Protein AF-A0A3M6U9P7-F1 (afdb_monomer)

Radius of gyration: 25.73 Å; Cα contacts (8 Å, |Δi|>4): 318; chains: 1; bounding box: 72×40×51 Å

Solvent-accessible surface area (backbone atoms only — not comparable to full-atom values): 12111 Å² total; per-residue (Å²): 121,77,69,62,56,56,55,52,54,57,39,46,66,71,49,43,82,49,75,42,78,36,52,35,78,46,95,46,34,36,35,39,39,26,90,64,53,56,42,66,49,89,97,54,67,23,65,58,17,19,24,33,36,38,36,55,54,96,89,50,74,48,54,28,26,31,12,27,49,94,47,63,44,76,50,76,46,97,88,74,49,37,37,44,32,21,41,30,44,34,97,94,34,72,15,38,34,38,34,39,50,37,58,30,86,89,33,80,73,46,68,49,58,30,46,74,40,72,94,69,40,33,35,39,31,40,37,29,14,36,68,58,44,76,95,79,76,90,83,73,83,85,67,89,55,69,72,60,53,60,51,51,54,54,52,51,52,52,52,52,53,52,50,52,54,48,55,52,53,54,62,73,67,55,69,94,84,65,83,80,72,56,71,68,60,54,49,52,52,53,50,51,56,49,48,52,72,77,40,76,82,74,83,75,83,82,84,73,84,77,134

Organism: Pocillopora damicornis (NCBI:txid46731)

Foldseek 3Di:
DVVVVVLVVVLQVLQQVDWDWAAAPDPQKIKIAGQHFQDADPPAPRHQARMKMWGHDPPDIHIFRQFHNVQWDWDADPVRWIKTKGWGADPNDIAIEIEIEAEDLVDQWDKHHWYAPPVRNYIYIYTYHNSSDDPPDDDDDPPPCPVVPVVVVVVVVVVVVVVVVVVVVVVVPDDPPDPDDDPVVVVVVVVVVVCCVVPVPPPDDDPDDDD

pLDDT: mean 78.57, std 18.82, range [34.44, 98.06]

Structure (mmCIF, N/CA/C/O backbone):
data_AF-A0A3M6U9P7-F1
#
_entry.id   AF-A0A3M6U9P7-F1
#
loop_
_atom_site.group_PDB
_atom_site.id
_atom_site.type_symbol
_atom_site.label_atom_id
_atom_site.label_alt_id
_atom_site.label_comp_id
_atom_site.label_asym_id
_atom_site.label_entity_id
_atom_site.label_seq_id
_atom_site.pdbx_PDB_ins_code
_atom_site.Cartn_x
_atom_site.Cartn_y
_atom_site.Cartn_z
_atom_site.occupancy
_atom_site.B_iso_or_equiv
_atom_site.auth_seq_id
_atom_site.auth_comp_id
_atom_site.auth_asym_id
_atom_site.auth_atom_id
_atom_site.pdbx_PDB_model_num
ATOM 1 N N . MET A 1 1 ? -6.054 -12.619 22.573 1.00 42.09 1 MET A N 1
ATOM 2 C CA . MET A 1 1 ? -5.975 -12.911 21.123 1.00 42.09 1 MET A CA 1
ATOM 3 C C . MET A 1 1 ? -7.221 -12.519 20.316 1.00 42.09 1 MET A C 1
ATOM 5 O O . MET A 1 1 ? -7.047 -12.044 19.206 1.00 42.09 1 MET A O 1
ATOM 9 N N . ALA A 1 2 ? -8.465 -12.652 20.808 1.00 36.09 2 ALA A N 1
ATOM 10 C CA . ALA A 1 2 ? -9.646 -12.208 20.036 1.00 36.09 2 ALA A CA 1
ATOM 11 C C . ALA A 1 2 ? -9.822 -10.671 19.967 1.00 36.09 2 ALA A C 1
ATOM 13 O O . ALA A 1 2 ? -10.346 -10.156 18.985 1.00 36.09 2 ALA A O 1
ATOM 14 N N . PHE A 1 3 ? -9.345 -9.936 20.980 1.00 34.44 3 PHE A N 1
ATOM 15 C CA . PHE A 1 3 ? -9.506 -8.478 21.073 1.00 34.44 3 PHE A CA 1
ATOM 16 C C . PHE A 1 3 ? -8.564 -7.694 20.133 1.00 34.44 3 PHE A C 1
ATOM 18 O O . PHE A 1 3 ? -8.958 -6.669 19.587 1.00 34.44 3 PHE A O 1
ATOM 25 N N . GLU A 1 4 ? -7.362 -8.211 19.850 1.00 44.53 4 GLU A N 1
ATOM 26 C CA . GLU A 1 4 ? -6.413 -7.581 18.910 1.00 44.53 4 GLU A CA 1
ATOM 27 C C . GLU A 1 4 ? -6.911 -7.591 17.461 1.00 44.53 4 GLU A C 1
ATOM 29 O O . GLU A 1 4 ? -6.683 -6.640 16.716 1.00 44.53 4 GLU A O 1
ATOM 34 N N . ARG A 1 5 ? -7.662 -8.627 17.061 1.00 44.66 5 ARG A N 1
ATOM 35 C CA . ARG A 1 5 ? -8.203 -8.712 15.696 1.00 44.66 5 ARG A CA 1
ATOM 36 C C . ARG A 1 5 ? -9.276 -7.663 15.413 1.00 44.66 5 ARG A C 1
ATOM 38 O O . ARG A 1 5 ? -9.389 -7.226 14.276 1.00 44.66 5 ARG A O 1
ATOM 45 N N . ILE A 1 6 ? -10.039 -7.232 16.420 1.00 47.22 6 ILE A N 1
ATOM 46 C CA . ILE A 1 6 ? -11.109 -6.238 16.235 1.00 47.22 6 ILE A CA 1
ATOM 47 C C . ILE A 1 6 ? -10.513 -4.849 15.972 1.00 47.22 6 ILE A C 1
ATOM 49 O O . ILE A 1 6 ? -10.976 -4.151 15.073 1.00 47.22 6 ILE A O 1
ATOM 53 N N . HIS A 1 7 ? -9.444 -4.469 16.677 1.00 52.56 7 HIS A N 1
ATOM 54 C CA . HIS A 1 7 ? -8.773 -3.183 16.456 1.00 52.56 7 HIS A CA 1
ATOM 55 C C . HIS A 1 7 ? -8.132 -3.077 15.065 1.00 52.56 7 HIS A C 1
ATOM 57 O O . HIS A 1 7 ? -8.227 -2.026 14.434 1.00 52.56 7 HIS A O 1
ATOM 63 N N . LEU A 1 8 ? -7.571 -4.172 14.542 1.00 53.75 8 LEU A N 1
ATOM 64 C CA . LEU A 1 8 ? -7.015 -4.225 13.183 1.00 53.75 8 LEU A CA 1
ATOM 65 C C . LEU A 1 8 ? -8.078 -4.031 12.087 1.00 53.75 8 LEU A C 1
ATOM 67 O O . LEU A 1 8 ? -7.793 -3.421 11.059 1.00 53.75 8 LEU A O 1
ATOM 71 N N . VAL A 1 9 ? -9.317 -4.482 12.309 1.00 54.66 9 VAL A N 1
ATOM 72 C CA . VAL A 1 9 ? -10.424 -4.275 11.356 1.00 54.66 9 VAL A CA 1
ATOM 73 C C . VAL A 1 9 ? -10.835 -2.800 11.288 1.00 54.66 9 VAL A C 1
ATOM 75 O O . VAL A 1 9 ? -11.065 -2.274 10.198 1.00 54.66 9 VAL A O 1
ATOM 78 N N . PHE A 1 10 ? -10.878 -2.104 12.428 1.00 53.59 10 PHE A N 1
ATOM 79 C CA . PHE A 1 10 ? -11.152 -0.661 12.458 1.00 53.59 10 PHE A CA 1
ATOM 80 C C . PHE A 1 10 ? -9.987 0.171 11.911 1.00 53.59 10 PHE A C 1
ATOM 82 O O . PHE A 1 10 ? -10.229 1.177 11.245 1.00 53.59 10 PHE A O 1
ATOM 89 N N . LEU A 1 11 ? -8.745 -0.277 12.130 1.00 59.59 11 LEU A N 1
ATOM 90 C CA . LEU A 1 11 ? -7.553 0.300 11.509 1.00 59.59 11 LEU A CA 1
ATOM 91 C C . LEU A 1 11 ? -7.659 0.273 9.981 1.00 59.59 11 LEU A C 1
ATOM 93 O O . LEU A 1 11 ? -7.420 1.286 9.330 1.00 59.59 11 LEU A O 1
ATOM 97 N N . GLY A 1 12 ? -8.071 -0.873 9.428 1.00 57.75 12 GLY A N 1
ATOM 98 C CA . GLY A 1 12 ? -8.297 -1.037 7.996 1.00 57.75 12 GLY A CA 1
ATOM 99 C C . GLY A 1 12 ? -9.266 0.016 7.466 1.00 57.75 12 GLY A C 1
ATOM 100 O O . GLY A 1 12 ? -8.882 0.835 6.641 1.00 57.75 12 GLY A O 1
ATOM 101 N N . LEU A 1 13 ? -10.486 0.068 8.009 1.00 58.72 13 LEU A N 1
ATOM 102 C CA . LEU A 1 13 ? -11.571 0.918 7.497 1.00 58.72 13 LEU A CA 1
ATOM 103 C C . LEU A 1 13 ? -11.241 2.417 7.418 1.00 58.72 13 LEU A C 1
ATOM 105 O O . LEU A 1 13 ? -11.686 3.077 6.481 1.00 58.72 13 LEU A O 1
ATOM 109 N N . ALA A 1 14 ? -10.481 2.963 8.369 1.00 63.03 14 ALA A N 1
ATOM 110 C CA . ALA A 1 14 ? -10.131 4.384 8.352 1.00 63.03 14 ALA A CA 1
ATOM 111 C C . ALA A 1 14 ? -9.036 4.714 7.322 1.00 63.03 14 ALA A C 1
ATOM 113 O O . ALA A 1 14 ? -9.050 5.785 6.720 1.00 63.03 14 ALA A O 1
ATOM 114 N N . ILE A 1 15 ? -8.109 3.782 7.087 1.00 69.12 15 ILE A N 1
ATOM 115 C CA . ILE A 1 15 ? -6.970 3.974 6.180 1.00 69.12 15 ILE A CA 1
ATOM 116 C C . ILE A 1 15 ? -7.365 3.631 4.728 1.00 69.12 15 ILE A C 1
ATOM 118 O O . ILE A 1 15 ? -6.757 4.137 3.788 1.00 69.12 15 ILE A O 1
ATOM 122 N N . CYS A 1 16 ? -8.440 2.860 4.519 1.00 70.81 16 CYS A N 1
ATOM 123 C CA . CYS A 1 16 ? -8.905 2.430 3.194 1.00 70.81 16 CYS A CA 1
ATOM 124 C C . CYS A 1 16 ? -9.234 3.545 2.200 1.00 70.81 16 CYS A C 1
ATOM 126 O O . CYS A 1 16 ? -9.200 3.312 0.996 1.00 70.81 16 CYS A O 1
ATOM 128 N N . PHE A 1 17 ? -9.546 4.750 2.673 1.00 65.50 17 PHE A N 1
ATOM 129 C CA . PHE A 1 17 ? -9.858 5.872 1.786 1.00 65.50 17 PHE A CA 1
ATOM 130 C C . PHE A 1 17 ? -8.613 6.609 1.275 1.00 65.50 17 PHE A C 1
ATOM 132 O O . PHE A 1 17 ? -8.739 7.509 0.443 1.00 65.50 17 PHE A O 1
ATOM 139 N N . LEU A 1 18 ? -7.418 6.259 1.762 1.00 76.44 18 LEU A N 1
ATOM 140 C CA . LEU A 1 18 ? -6.181 6.951 1.423 1.00 76.44 18 LEU A CA 1
ATOM 141 C C . LEU A 1 18 ? -5.425 6.223 0.309 1.00 76.44 18 LEU A C 1
ATOM 143 O O . LEU A 1 18 ? -5.082 5.047 0.411 1.00 76.44 18 LEU A O 1
ATOM 147 N N . PHE A 1 19 ? -5.131 6.972 -0.753 1.00 84.00 19 PHE A N 1
ATOM 148 C CA . PHE A 1 19 ? -4.231 6.560 -1.821 1.00 84.00 19 PHE A CA 1
ATOM 149 C C . PHE A 1 19 ? -2.905 7.298 -1.660 1.00 84.00 19 PHE A C 1
ATOM 151 O O . PHE A 1 19 ? -2.862 8.531 -1.703 1.00 84.00 19 PHE A O 1
ATOM 158 N N . PHE A 1 20 ? -1.818 6.556 -1.481 1.00 87.75 20 PHE A N 1
ATOM 159 C CA . PHE A 1 20 ? -0.511 7.126 -1.188 1.00 87.75 20 PHE A CA 1
ATOM 160 C C . PHE A 1 20 ? 0.362 7.140 -2.433 1.00 87.75 20 PHE A C 1
ATOM 162 O O . PHE A 1 20 ? 0.629 6.095 -3.018 1.00 87.75 20 PHE A O 1
ATOM 169 N N . ASN A 1 21 ? 0.856 8.321 -2.800 1.00 91.25 21 ASN A N 1
ATOM 170 C CA . ASN A 1 21 ? 1.967 8.466 -3.735 1.00 91.25 21 ASN A CA 1
ATOM 171 C C . ASN A 1 21 ? 3.232 8.715 -2.916 1.00 91.25 21 ASN A C 1
ATOM 173 O O . ASN A 1 21 ? 3.393 9.777 -2.316 1.00 91.25 21 ASN A O 1
ATOM 177 N N . ILE A 1 22 ? 4.096 7.709 -2.853 1.00 93.06 22 ILE A N 1
ATOM 178 C CA . ILE A 1 22 ? 5.227 7.643 -1.939 1.00 93.06 22 ILE A CA 1
ATOM 179 C C . ILE A 1 22 ? 6.516 7.795 -2.760 1.00 93.06 22 ILE A C 1
ATOM 181 O O . ILE A 1 22 ? 6.764 6.995 -3.671 1.00 93.06 22 ILE A O 1
ATOM 185 N N . PRO A 1 23 ? 7.359 8.802 -2.481 1.00 90.38 23 PRO A N 1
ATOM 186 C CA . PRO A 1 23 ? 8.688 8.862 -3.079 1.00 90.38 23 PRO A CA 1
ATOM 187 C C . PRO A 1 23 ? 9.533 7.684 -2.582 1.00 90.38 23 PRO A C 1
ATOM 189 O O . PRO A 1 23 ? 9.269 7.121 -1.523 1.00 90.38 23 PRO A O 1
ATOM 192 N N . SER A 1 24 ? 10.576 7.311 -3.316 1.00 91.31 24 SER A N 1
ATOM 193 C CA . SER A 1 24 ? 11.545 6.328 -2.824 1.00 91.31 24 SER A CA 1
ATOM 194 C C . SER A 1 24 ? 12.899 6.966 -2.551 1.00 91.31 24 SER A C 1
ATOM 196 O O . SER A 1 24 ? 13.196 8.063 -3.025 1.00 91.31 24 SER A O 1
ATOM 198 N N . ASN A 1 25 ? 13.743 6.258 -1.806 1.00 86.88 25 ASN A N 1
ATOM 199 C CA . ASN A 1 25 ? 15.146 6.625 -1.619 1.00 86.88 25 ASN A CA 1
ATOM 200 C C . ASN A 1 25 ? 15.975 6.549 -2.919 1.00 86.88 25 ASN A C 1
ATOM 202 O O . ASN A 1 25 ? 17.088 7.069 -2.967 1.00 86.88 25 ASN A O 1
ATOM 206 N N . TYR A 1 26 ? 15.441 5.926 -3.971 1.00 84.81 26 TYR A N 1
ATOM 207 C CA . TYR A 1 26 ? 15.997 5.957 -5.316 1.00 84.81 26 TYR A CA 1
ATOM 208 C C . TYR A 1 26 ? 15.357 7.095 -6.118 1.00 84.81 26 TYR A C 1
ATOM 210 O O . TYR A 1 26 ? 14.150 7.122 -6.348 1.00 84.81 26 TYR A O 1
ATOM 218 N N . THR A 1 27 ? 16.181 8.024 -6.606 1.00 81.12 27 THR A N 1
ATOM 219 C CA . THR A 1 27 ? 15.732 9.257 -7.286 1.00 81.12 27 THR A CA 1
ATOM 220 C C . THR A 1 27 ? 14.859 9.016 -8.516 1.00 81.12 27 THR A C 1
ATOM 222 O O . THR A 1 27 ? 14.093 9.890 -8.912 1.00 81.12 27 THR A O 1
ATOM 225 N N . ASN A 1 28 ? 14.962 7.828 -9.110 1.00 90.06 28 ASN A N 1
ATOM 226 C CA . ASN A 1 28 ? 14.275 7.465 -10.342 1.00 90.06 28 ASN A CA 1
ATOM 227 C C . ASN A 1 28 ? 13.106 6.506 -10.097 1.00 90.06 28 ASN A C 1
ATOM 229 O O . ASN A 1 28 ? 12.610 5.922 -11.055 1.00 90.06 28 ASN A O 1
ATOM 233 N N . SER A 1 29 ? 12.670 6.311 -8.849 1.00 93.25 29 SER A N 1
ATOM 234 C CA . SER A 1 29 ? 11.498 5.489 -8.552 1.00 93.25 29 SER A CA 1
ATOM 235 C C . SER A 1 29 ? 10.513 6.154 -7.599 1.00 93.25 29 SER A C 1
ATOM 237 O O . SER A 1 29 ? 10.882 6.791 -6.609 1.00 93.25 29 SER A O 1
ATOM 239 N N . SER A 1 30 ? 9.236 5.958 -7.897 1.00 96.00 30 SER A N 1
ATOM 240 C CA . SER A 1 30 ? 8.088 6.335 -7.077 1.00 96.00 30 SER A CA 1
ATOM 241 C C . SER A 1 30 ? 7.179 5.132 -6.890 1.00 96.00 30 SER A C 1
ATOM 243 O O . SER A 1 30 ? 7.152 4.216 -7.709 1.00 96.00 30 SER A O 1
ATOM 245 N N . PHE A 1 31 ? 6.428 5.129 -5.799 1.00 97.00 31 PHE A N 1
ATOM 246 C CA . PHE A 1 31 ? 5.480 4.076 -5.482 1.00 97.00 31 PHE A CA 1
ATOM 247 C C . PHE A 1 31 ? 4.095 4.683 -5.337 1.00 97.00 31 PHE A C 1
ATOM 249 O O . PHE A 1 31 ? 3.932 5.777 -4.806 1.00 97.00 31 PHE A O 1
ATOM 256 N N . SER A 1 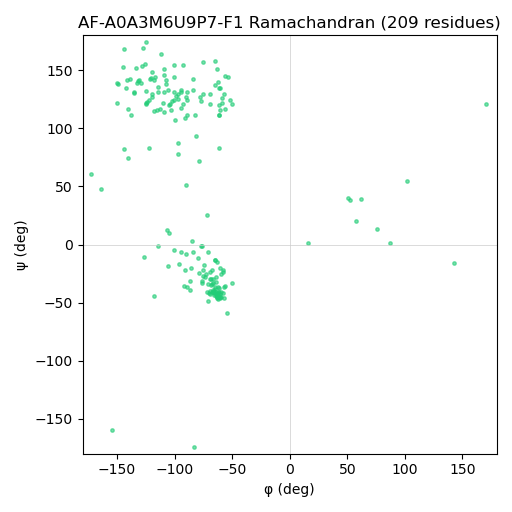32 ? 3.089 3.958 -5.797 1.00 96.62 32 SER A N 1
ATOM 257 C CA . SER A 1 32 ? 1.697 4.217 -5.456 1.00 96.62 32 SER A CA 1
ATOM 258 C C . SER A 1 32 ? 1.181 3.036 -4.652 1.00 96.62 32 SER A C 1
ATOM 260 O O . SER A 1 32 ? 1.467 1.887 -4.991 1.00 96.62 32 SER A O 1
ATOM 262 N N . TRP A 1 33 ? 0.462 3.289 -3.567 1.00 97.00 33 TRP A N 1
ATOM 263 C CA . TRP A 1 33 ? -0.011 2.251 -2.657 1.00 97.00 33 TRP A CA 1
ATOM 264 C C . TRP A 1 33 ? -1.415 2.569 -2.147 1.00 97.00 33 TRP A C 1
ATOM 266 O O . TRP A 1 33 ? -1.700 3.696 -1.742 1.00 97.00 33 TRP A O 1
ATOM 276 N N . ASN A 1 34 ? -2.279 1.556 -2.161 1.00 94.44 34 ASN A N 1
ATOM 277 C CA . ASN A 1 34 ? -3.579 1.561 -1.510 1.00 94.44 34 ASN A CA 1
ATOM 278 C C . ASN A 1 34 ? -3.640 0.347 -0.562 1.00 94.44 34 ASN A C 1
ATOM 280 O O . ASN A 1 34 ? -3.478 -0.784 -1.026 1.00 94.44 34 ASN A O 1
ATOM 284 N N . PRO A 1 35 ? -3.850 0.552 0.749 1.00 91.12 35 PRO A N 1
ATOM 285 C CA . PRO A 1 35 ? -3.863 -0.539 1.716 1.00 91.12 35 PRO A CA 1
ATOM 286 C C . PRO A 1 35 ? -5.061 -1.483 1.597 1.00 91.12 35 PRO A C 1
ATOM 288 O O . PRO A 1 35 ? -4.968 -2.623 2.057 1.00 91.12 35 PRO A O 1
ATOM 291 N N . CYS A 1 36 ? -6.181 -1.029 1.032 1.00 87.44 36 CYS A N 1
ATOM 292 C CA . CYS A 1 36 ? -7.464 -1.720 1.144 1.00 87.44 36 CYS A CA 1
ATOM 293 C C . CYS A 1 36 ? -8.051 -2.185 -0.174 1.00 87.44 36 CYS A C 1
ATOM 295 O O . CYS A 1 36 ? -8.521 -3.321 -0.260 1.00 87.44 36 CYS A O 1
ATOM 297 N N . ASP A 1 37 ? -8.009 -1.327 -1.187 1.00 91.44 37 ASP A N 1
ATOM 298 C CA . ASP A 1 37 ? -8.613 -1.618 -2.472 1.00 91.44 37 ASP A CA 1
ATOM 299 C C . ASP A 1 37 ? -7.535 -1.853 -3.516 1.00 91.44 37 ASP A C 1
ATOM 301 O O . ASP A 1 37 ? -6.613 -1.055 -3.706 1.00 91.44 37 ASP A O 1
ATOM 305 N N . SER A 1 38 ? -7.689 -2.952 -4.249 1.00 95.50 38 SER A N 1
ATOM 306 C CA . SER A 1 38 ? -6.890 -3.172 -5.443 1.00 95.50 38 SER A CA 1
ATOM 307 C C . SER A 1 38 ? -7.226 -2.107 -6.483 1.00 95.50 38 SER A C 1
ATOM 309 O O . SER A 1 38 ? -8.403 -1.854 -6.751 1.00 95.50 38 SER A O 1
ATOM 311 N N . TYR A 1 39 ? -6.218 -1.554 -7.144 1.00 95.50 39 TYR A N 1
ATOM 312 C CA . TYR A 1 39 ? -6.413 -0.598 -8.231 1.00 95.50 39 TYR A CA 1
ATOM 313 C C . TYR A 1 39 ? -5.648 -1.017 -9.486 1.00 95.50 39 TYR A C 1
ATOM 315 O O . TYR A 1 39 ? -4.847 -1.955 -9.486 1.00 95.50 39 TYR A O 1
ATOM 323 N N . SER A 1 40 ? -5.938 -0.343 -10.597 1.00 96.38 40 SER A N 1
ATOM 324 C CA . SER A 1 40 ? -5.242 -0.545 -11.867 1.00 96.38 40 SER A CA 1
ATOM 325 C C . SER A 1 40 ? -4.860 0.797 -12.472 1.00 96.38 40 SER A C 1
ATOM 327 O O . SER A 1 40 ? -5.659 1.732 -12.448 1.00 96.38 40 SER A O 1
ATOM 329 N N . LEU A 1 41 ? -3.660 0.886 -13.040 1.00 94.31 41 LEU A N 1
ATOM 330 C CA . LEU A 1 41 ? -3.193 2.071 -13.756 1.00 94.31 41 LEU A CA 1
ATOM 331 C C . LEU A 1 41 ? -3.252 1.814 -15.262 1.00 94.31 41 LEU A C 1
ATOM 333 O O . LEU A 1 41 ? -2.618 0.884 -15.774 1.00 94.31 41 LEU A O 1
ATOM 337 N N . ASN A 1 42 ? -4.017 2.645 -15.973 1.00 93.62 42 ASN A N 1
ATOM 338 C CA . ASN A 1 42 ? -4.189 2.536 -17.420 1.00 93.62 42 ASN A CA 1
ATOM 339 C C . ASN A 1 42 ? -2.846 2.690 -18.145 1.00 93.62 42 ASN A C 1
ATOM 341 O O . ASN A 1 42 ? -2.068 3.585 -17.835 1.00 93.62 42 ASN A O 1
ATOM 345 N N . GLY A 1 43 ? -2.586 1.814 -19.120 1.00 91.56 43 GLY A N 1
ATOM 346 C CA . GLY A 1 43 ? -1.332 1.829 -19.881 1.00 91.56 43 GLY A CA 1
ATOM 347 C C . GLY A 1 43 ? -0.115 1.268 -19.136 1.00 91.56 43 GLY A C 1
ATOM 348 O O . GLY A 1 43 ? 1.002 1.450 -19.604 1.00 91.56 43 GLY A O 1
ATOM 349 N N . SER A 1 44 ? -0.308 0.573 -18.009 1.00 94.44 44 SER A N 1
ATOM 350 C CA . SER A 1 44 ? 0.780 -0.021 -17.223 1.00 94.44 44 SER A CA 1
ATOM 351 C C . SER A 1 44 ? 0.598 -1.529 -16.980 1.00 94.44 44 SER A C 1
ATOM 353 O O . SER A 1 44 ? -0.435 -2.122 -17.311 1.00 94.44 44 SER A O 1
ATOM 355 N N . THR A 1 45 ? 1.605 -2.158 -16.369 1.00 94.62 45 THR A N 1
ATOM 356 C CA . THR A 1 45 ? 1.551 -3.558 -15.905 1.00 94.62 45 THR A CA 1
ATOM 357 C C . THR A 1 45 ? 0.813 -3.717 -14.570 1.00 94.62 45 THR A C 1
ATO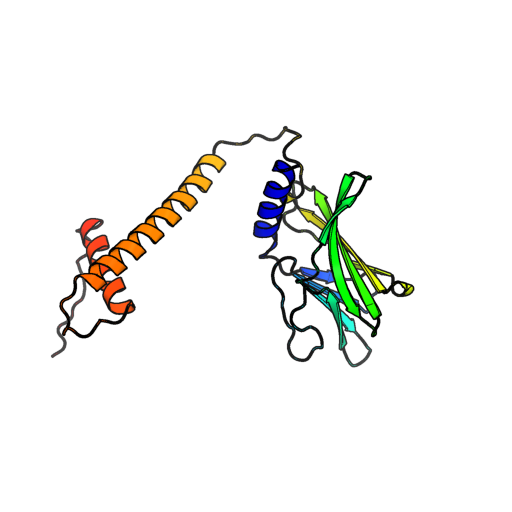M 359 O O . THR A 1 45 ? 0.479 -4.835 -14.179 1.00 94.62 45 THR A O 1
ATOM 362 N N . CYS A 1 46 ? 0.522 -2.615 -13.875 1.00 96.56 46 CYS A N 1
ATOM 363 C CA . CYS A 1 46 ? -0.122 -2.607 -12.570 1.00 96.56 46 CYS A CA 1
ATOM 364 C C . CYS A 1 46 ? -1.639 -2.750 -12.715 1.00 96.56 46 CYS A C 1
ATOM 366 O O . CYS A 1 46 ? -2.358 -1.767 -12.905 1.00 96.56 46 CYS A O 1
ATOM 368 N N . LYS A 1 47 ? -2.120 -3.997 -12.643 1.00 96.31 47 LYS A N 1
ATOM 369 C CA . LYS A 1 47 ? -3.539 -4.367 -12.730 1.00 96.31 47 LYS A CA 1
ATOM 370 C C . LYS A 1 47 ? -3.962 -5.170 -11.502 1.00 96.31 47 LYS A C 1
ATOM 372 O O . LYS A 1 47 ? -3.389 -6.225 -11.245 1.00 96.31 47 LYS A O 1
ATOM 377 N N . GLY A 1 48 ? -4.967 -4.683 -10.777 1.00 95.62 48 GLY A N 1
ATOM 378 C CA . GLY A 1 48 ? -5.452 -5.317 -9.546 1.00 95.62 48 GLY A CA 1
ATOM 379 C C . GLY A 1 48 ? -4.388 -5.373 -8.445 1.00 95.62 48 GLY A C 1
ATOM 380 O O . GLY A 1 48 ? -4.253 -6.386 -7.763 1.00 95.62 48 GLY A O 1
ATOM 381 N N . VAL A 1 49 ? -3.595 -4.309 -8.305 1.00 97.38 49 VAL A N 1
ATOM 382 C CA . VAL A 1 49 ? -2.450 -4.250 -7.385 1.00 97.38 49 VAL A CA 1
ATOM 383 C C . VAL A 1 49 ? -2.788 -3.494 -6.106 1.00 97.38 49 VAL A C 1
ATOM 385 O O . VAL A 1 49 ? -3.655 -2.625 -6.110 1.00 97.38 49 VAL A O 1
ATOM 388 N N . ALA A 1 50 ? -2.067 -3.812 -5.032 1.00 97.12 50 ALA A N 1
ATOM 389 C CA . ALA A 1 50 ? -2.038 -3.025 -3.799 1.00 97.12 50 ALA A CA 1
ATOM 390 C C . ALA A 1 50 ? -0.988 -1.915 -3.882 1.00 97.12 50 ALA A C 1
ATOM 392 O O . ALA A 1 50 ? -1.213 -0.798 -3.430 1.00 97.12 50 ALA A O 1
ATOM 393 N N . ALA A 1 51 ? 0.166 -2.208 -4.489 1.00 97.62 51 ALA A N 1
ATOM 394 C CA . ALA A 1 51 ? 1.207 -1.226 -4.748 1.00 97.62 51 ALA A CA 1
ATOM 395 C C . ALA A 1 51 ? 1.830 -1.412 -6.133 1.00 97.62 51 ALA A C 1
ATOM 397 O O . ALA A 1 51 ? 2.051 -2.534 -6.601 1.00 97.62 51 ALA A O 1
ATOM 398 N N . CYS A 1 52 ? 2.138 -0.284 -6.761 1.00 97.56 52 CYS A N 1
ATOM 399 C CA . CYS A 1 52 ? 2.772 -0.180 -8.061 1.00 97.56 52 CYS A CA 1
ATOM 400 C C . CYS A 1 52 ? 4.026 0.681 -7.938 1.00 97.56 52 CYS A C 1
ATOM 402 O O . CYS A 1 52 ? 3.977 1.770 -7.366 1.00 97.56 52 CYS A O 1
ATOM 404 N N . MET A 1 53 ? 5.138 0.208 -8.491 1.00 96.81 53 MET A N 1
ATOM 405 C CA . MET A 1 53 ? 6.359 0.995 -8.624 1.00 96.81 53 MET A CA 1
ATOM 406 C C . MET A 1 53 ? 6.422 1.584 -10.028 1.00 96.81 53 MET A C 1
ATOM 408 O O . MET A 1 53 ? 6.289 0.853 -11.007 1.00 96.81 53 MET A O 1
ATOM 412 N N . GLU A 1 54 ? 6.659 2.884 -10.117 1.00 96.00 54 GLU A N 1
ATOM 413 C CA . GLU A 1 54 ? 7.040 3.585 -11.335 1.00 96.00 54 GLU A CA 1
ATOM 414 C C . GLU A 1 54 ? 8.550 3.818 -11.299 1.00 96.00 54 GLU A C 1
ATOM 416 O O . GLU A 1 54 ? 9.066 4.425 -10.361 1.00 96.00 54 GLU A O 1
ATOM 421 N N . GLN A 1 55 ? 9.256 3.363 -12.326 1.00 94.19 55 GLN A N 1
ATOM 422 C CA . GLN A 1 55 ? 10.664 3.644 -12.548 1.00 94.19 55 GLN A CA 1
ATOM 423 C C . GLN A 1 55 ? 10.803 4.595 -13.737 1.00 94.19 55 GLN A C 1
ATOM 425 O O . GLN A 1 55 ? 10.491 4.246 -14.874 1.00 94.19 55 GLN A O 1
ATOM 430 N N . LYS A 1 56 ? 11.283 5.809 -13.475 1.00 93.81 56 LYS A N 1
ATOM 431 C CA . LYS A 1 56 ? 11.493 6.851 -14.479 1.00 93.81 56 LYS A CA 1
ATOM 432 C C . LYS A 1 56 ? 12.822 6.618 -15.193 1.00 93.81 56 LYS A C 1
ATOM 434 O O . LYS A 1 56 ? 13.892 6.750 -14.599 1.00 93.81 56 LYS A O 1
ATOM 439 N N . GLY A 1 57 ? 12.752 6.254 -16.468 1.00 89.44 57 GLY A N 1
ATOM 440 C CA . GLY A 1 57 ? 13.882 6.295 -17.390 1.00 89.44 57 GLY A CA 1
ATOM 441 C C . GLY A 1 57 ? 14.077 7.693 -17.982 1.00 89.44 57 GLY A C 1
ATOM 442 O O . GLY A 1 57 ? 13.386 8.642 -17.624 1.00 89.44 57 GLY A O 1
ATOM 443 N N . VAL A 1 58 ? 15.016 7.819 -18.925 1.00 89.00 58 VAL A N 1
ATOM 444 C CA . VAL A 1 58 ? 15.314 9.105 -19.589 1.00 89.00 58 VAL A CA 1
ATOM 445 C C . VAL A 1 58 ? 14.132 9.588 -20.439 1.00 89.00 58 VAL A C 1
ATOM 447 O O . VAL A 1 58 ? 13.821 10.772 -20.432 1.00 89.00 58 VAL A O 1
ATOM 450 N N . ASN A 1 59 ? 13.458 8.666 -21.139 1.00 91.00 59 ASN A N 1
ATOM 451 C CA . ASN A 1 59 ? 12.370 8.982 -22.077 1.00 91.00 59 ASN A CA 1
ATOM 452 C C . ASN A 1 59 ? 11.067 8.212 -21.799 1.00 91.00 59 ASN A C 1
ATOM 454 O O . ASN A 1 59 ? 10.044 8.497 -22.416 1.00 91.00 59 ASN A O 1
ATOM 458 N N . THR A 1 60 ? 11.099 7.210 -20.919 1.00 92.88 60 THR A N 1
ATOM 459 C CA . THR A 1 60 ? 9.980 6.290 -20.678 1.00 92.88 60 THR A CA 1
ATOM 460 C C . THR A 1 60 ? 9.876 5.959 -19.194 1.00 92.88 60 THR A C 1
ATOM 462 O O . THR A 1 60 ? 10.902 5.771 -18.542 1.00 92.88 60 THR A O 1
ATOM 465 N N . SER A 1 61 ? 8.653 5.848 -18.668 1.00 94.38 61 SER A N 1
ATOM 466 C CA . SER A 1 61 ? 8.411 5.258 -17.346 1.00 94.38 61 SER A CA 1
ATOM 467 C C . SER A 1 61 ? 8.066 3.782 -17.500 1.00 94.38 61 SER A C 1
ATOM 469 O O . SER A 1 61 ? 7.209 3.417 -18.306 1.00 94.38 61 SER A O 1
ATOM 471 N N . GLU A 1 62 ? 8.718 2.937 -16.714 1.00 95.44 62 GLU A N 1
ATOM 472 C CA . GLU A 1 62 ? 8.370 1.527 -16.572 1.00 95.44 62 GLU A CA 1
ATOM 473 C C . GLU A 1 62 ? 7.583 1.315 -15.283 1.00 95.44 62 GLU A C 1
ATOM 475 O O . GLU A 1 62 ? 7.843 1.961 -14.269 1.00 95.44 62 GLU A O 1
ATOM 480 N N . PHE A 1 63 ? 6.621 0.398 -15.312 1.00 96.31 63 PHE A N 1
ATOM 481 C CA . PHE A 1 63 ? 5.771 0.109 -14.163 1.00 96.31 63 PHE A CA 1
ATOM 482 C C . PHE A 1 63 ? 5.913 -1.349 -13.745 1.00 96.31 63 PHE A C 1
ATOM 484 O O . PHE A 1 63 ? 6.010 -2.240 -14.595 1.00 96.31 63 PHE A O 1
ATOM 491 N N . TYR A 1 64 ? 5.871 -1.589 -12.437 1.00 96.44 64 TYR A N 1
ATOM 492 C CA . TYR A 1 64 ? 6.039 -2.909 -11.841 1.00 96.44 64 TYR A CA 1
ATOM 493 C C . TYR A 1 64 ? 5.001 -3.162 -10.745 1.00 96.44 64 TYR A C 1
ATOM 495 O O . TYR A 1 64 ? 4.820 -2.360 -9.828 1.00 96.44 64 TYR A O 1
ATOM 503 N N . SER A 1 65 ? 4.356 -4.326 -10.817 1.00 96.38 65 SER A N 1
ATOM 504 C CA . SER A 1 65 ? 3.335 -4.791 -9.872 1.00 96.38 65 SER A CA 1
ATOM 505 C C . SER A 1 65 ? 3.969 -5.336 -8.582 1.00 96.38 65 SER A C 1
ATOM 507 O O . SER A 1 65 ? 3.966 -6.545 -8.330 1.00 96.38 65 SER A O 1
ATOM 509 N N . VAL A 1 66 ? 4.516 -4.448 -7.752 1.00 97.19 66 VAL A N 1
ATOM 510 C CA . VAL A 1 66 ? 5.293 -4.831 -6.559 1.00 97.19 66 VAL A CA 1
ATOM 511 C C . VAL A 1 66 ? 4.467 -5.506 -5.456 1.00 97.19 66 VAL A C 1
ATOM 513 O O . VAL A 1 66 ? 5.041 -6.250 -4.660 1.00 97.19 66 VAL A O 1
ATOM 516 N N . ALA A 1 67 ? 3.145 -5.313 -5.419 1.00 97.62 67 ALA A N 1
ATOM 517 C CA . ALA A 1 67 ? 2.271 -5.915 -4.412 1.00 97.62 67 ALA A CA 1
ATOM 518 C C . ALA A 1 67 ? 0.862 -6.202 -4.943 1.00 97.62 67 ALA A C 1
ATOM 520 O O . ALA A 1 67 ? 0.265 -5.353 -5.606 1.00 97.62 67 ALA A O 1
ATOM 521 N N . LYS A 1 68 ? 0.292 -7.359 -4.593 1.00 97.75 68 LYS A N 1
ATOM 522 C CA . LYS A 1 68 ? -1.108 -7.711 -4.869 1.00 97.75 68 LYS A CA 1
ATOM 523 C C . LYS A 1 68 ? -1.959 -7.685 -3.606 1.00 97.75 68 LYS A C 1
ATOM 525 O O . LYS A 1 68 ? -1.517 -8.135 -2.551 1.00 97.75 68 LYS A O 1
ATOM 530 N N . GLN A 1 69 ? -3.195 -7.211 -3.737 1.00 94.94 69 GLN A N 1
ATOM 531 C CA . GLN A 1 69 ? -4.090 -7.010 -2.595 1.00 94.94 69 GLN A CA 1
ATOM 532 C C . GLN A 1 69 ? -4.525 -8.321 -1.925 1.00 94.94 69 GLN A C 1
ATOM 534 O O . GLN A 1 69 ? -4.643 -8.382 -0.707 1.00 94.94 69 GLN A O 1
ATOM 539 N N . ASP A 1 70 ? -4.694 -9.391 -2.701 1.00 94.69 70 ASP A N 1
ATOM 540 C CA . ASP A 1 70 ? -5.084 -10.725 -2.224 1.00 94.69 70 ASP A CA 1
ATOM 541 C C . ASP A 1 70 ? -3.983 -11.458 -1.436 1.00 94.69 70 ASP A C 1
ATOM 543 O O . ASP A 1 70 ? -4.234 -12.511 -0.855 1.00 94.69 70 ASP A O 1
ATOM 547 N N . THR A 1 71 ? -2.774 -10.895 -1.385 1.00 96.25 71 THR A N 1
ATOM 548 C CA . THR A 1 71 ? -1.626 -11.447 -0.647 1.00 96.25 71 THR A CA 1
ATOM 549 C C . THR A 1 71 ? -1.319 -10.701 0.650 1.00 96.25 71 THR A C 1
ATOM 551 O O . THR A 1 71 ? -0.258 -10.913 1.235 1.00 96.25 71 THR A O 1
ATOM 554 N N . ALA A 1 72 ? -2.208 -9.797 1.071 1.00 94.75 72 ALA A N 1
ATOM 555 C CA . ALA A 1 72 ? -2.031 -9.007 2.279 1.00 94.75 72 ALA A CA 1
ATOM 556 C C . ALA A 1 72 ? -1.961 -9.908 3.525 1.00 94.75 72 ALA A C 1
ATOM 558 O O . ALA A 1 72 ? -2.908 -10.625 3.853 1.00 94.75 72 ALA A O 1
ATOM 559 N N . GLU A 1 73 ? -0.846 -9.841 4.242 1.00 93.38 73 GLU A N 1
ATOM 560 C CA . GLU A 1 73 ? -0.589 -10.578 5.475 1.00 93.38 73 GLU A CA 1
ATOM 561 C C . GLU A 1 73 ? -0.206 -9.587 6.582 1.00 93.38 73 GLU A C 1
ATOM 563 O O . GLU A 1 73 ? 0.766 -8.836 6.457 1.00 93.38 73 GLU A O 1
ATOM 568 N N . PHE A 1 74 ? -0.971 -9.600 7.676 1.00 90.00 74 PHE A N 1
ATOM 569 C CA . PHE A 1 74 ? -0.649 -8.869 8.900 1.00 90.00 74 PHE A CA 1
ATOM 570 C C . PHE A 1 74 ? 0.098 -9.781 9.865 1.00 90.00 74 PHE A C 1
ATOM 572 O O . PHE A 1 74 ? -0.358 -10.894 10.142 1.00 90.00 74 PHE A O 1
ATOM 579 N N . PHE A 1 75 ? 1.192 -9.296 10.441 1.00 86.81 75 PHE A N 1
ATOM 580 C CA . PHE A 1 75 ? 1.861 -9.996 11.530 1.00 86.81 75 PHE A CA 1
ATOM 581 C C . PHE A 1 75 ? 2.461 -9.032 12.547 1.00 86.81 75 PHE A C 1
ATOM 583 O O . PHE A 1 75 ? 2.827 -7.899 12.239 1.00 86.81 75 PHE A O 1
ATOM 590 N N . HIS A 1 76 ? 2.554 -9.527 13.774 1.00 85.44 76 HIS A N 1
ATOM 591 C CA . HIS A 1 76 ? 3.234 -8.871 14.875 1.00 85.44 76 HIS A CA 1
ATOM 592 C C . HIS A 1 76 ? 4.621 -9.492 15.006 1.00 85.44 76 HIS A C 1
ATOM 594 O O . HIS A 1 76 ? 4.743 -10.720 15.042 1.00 85.44 76 HIS A O 1
ATOM 600 N N . ARG A 1 77 ? 5.662 -8.667 15.024 1.00 81.50 77 ARG A N 1
ATOM 601 C CA . ARG A 1 77 ? 7.037 -9.126 15.209 1.00 81.50 77 ARG A CA 1
ATOM 602 C C . ARG A 1 77 ? 7.397 -9.061 16.699 1.00 81.50 77 ARG A C 1
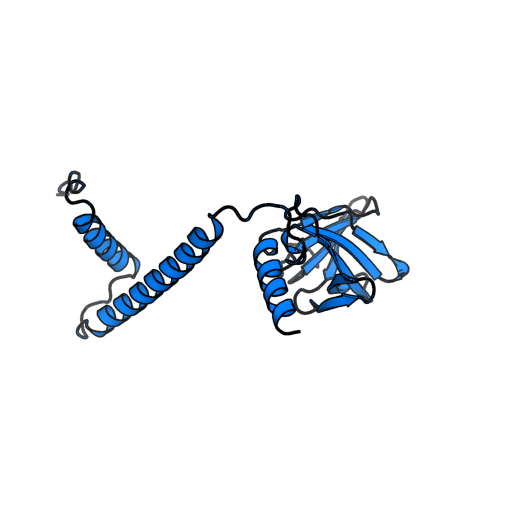ATOM 604 O O . ARG A 1 77 ? 6.802 -8.309 17.462 1.00 81.50 77 ARG A O 1
ATOM 611 N N . GLU A 1 78 ? 8.350 -9.887 17.127 1.00 82.88 78 GLU A N 1
ATOM 612 C CA . GLU A 1 78 ? 8.775 -10.001 18.534 1.00 82.88 78 GLU A CA 1
ATOM 613 C C . GLU A 1 78 ? 9.325 -8.694 19.134 1.00 82.88 78 GLU A C 1
ATOM 615 O O . GLU A 1 78 ? 9.333 -8.532 20.351 1.00 82.88 78 GLU A O 1
ATOM 620 N N . ASP A 1 79 ? 9.756 -7.751 18.294 1.00 80.38 79 ASP A N 1
ATOM 621 C CA . ASP A 1 79 ? 10.199 -6.407 18.686 1.00 80.38 79 ASP A CA 1
ATOM 622 C C . ASP A 1 79 ? 9.040 -5.452 19.028 1.00 80.38 79 ASP A C 1
ATOM 624 O O . ASP A 1 79 ? 9.274 -4.310 19.425 1.00 80.38 79 ASP A O 1
ATOM 628 N N . GLY A 1 80 ? 7.793 -5.916 18.916 1.00 80.88 80 GLY A N 1
ATOM 629 C CA . GLY A 1 80 ? 6.592 -5.140 19.202 1.00 80.88 80 GLY A CA 1
ATOM 630 C C . GLY A 1 80 ? 6.077 -4.334 18.010 1.00 80.88 80 GLY A C 1
ATOM 631 O O . GLY A 1 80 ? 5.071 -3.631 18.146 1.00 80.88 80 GLY A O 1
ATOM 632 N N . GLU A 1 81 ? 6.723 -4.420 16.844 1.00 85.69 81 GLU A N 1
ATOM 633 C CA . GLU A 1 81 ? 6.270 -3.737 15.637 1.00 85.69 81 GLU A CA 1
ATOM 634 C C . GLU A 1 81 ? 5.194 -4.548 14.893 1.00 85.69 81 GLU A C 1
ATOM 636 O O . GLU A 1 81 ? 5.231 -5.778 14.791 1.00 85.69 81 GLU A O 1
ATOM 641 N N . ASN A 1 82 ? 4.213 -3.831 14.342 1.00 89.94 82 ASN A N 1
ATOM 642 C CA . ASN A 1 82 ? 3.154 -4.409 13.522 1.00 89.94 82 ASN A CA 1
ATOM 643 C C . ASN A 1 82 ? 3.471 -4.189 12.046 1.00 89.94 82 ASN A C 1
ATOM 645 O O . ASN A 1 82 ? 3.743 -3.064 11.625 1.00 89.94 82 ASN A O 1
ATOM 649 N N . PHE A 1 83 ? 3.378 -5.252 11.256 1.00 91.94 83 PHE A N 1
ATOM 650 C CA . PHE A 1 83 ? 3.654 -5.223 9.828 1.00 91.94 83 PHE A CA 1
ATOM 651 C C . PHE A 1 83 ? 2.413 -5.577 9.024 1.00 91.94 83 PHE A C 1
ATOM 653 O O . PHE A 1 83 ? 1.657 -6.487 9.370 1.00 91.94 83 PHE A O 1
ATOM 660 N N . LEU A 1 84 ? 2.264 -4.880 7.905 1.00 94.00 84 LEU A N 1
ATOM 661 C CA . LEU A 1 84 ? 1.375 -5.234 6.813 1.00 94.00 84 LEU A CA 1
ATOM 662 C C . LEU A 1 84 ? 2.235 -5.528 5.589 1.00 94.00 84 LEU A C 1
ATOM 664 O O . LEU A 1 84 ? 2.944 -4.656 5.091 1.00 94.00 84 LEU A O 1
ATOM 668 N N . THR A 1 85 ? 2.207 -6.772 5.131 1.00 96.25 85 THR A N 1
ATOM 669 C CA . THR A 1 85 ? 3.050 -7.233 4.028 1.00 96.25 85 THR A CA 1
ATOM 670 C C . THR A 1 85 ? 2.230 -7.726 2.860 1.00 96.25 85 THR A C 1
ATOM 672 O O . THR A 1 85 ? 1.141 -8.262 3.029 1.00 96.25 85 THR A O 1
ATOM 675 N N . TYR A 1 86 ? 2.782 -7.552 1.669 1.00 97.69 86 TYR A N 1
ATOM 676 C CA . TYR A 1 86 ? 2.193 -7.996 0.421 1.00 97.69 86 TYR A CA 1
ATOM 677 C C . TYR A 1 86 ? 3.250 -8.701 -0.418 1.00 97.69 86 TYR A C 1
ATOM 679 O O . TYR A 1 86 ? 4.440 -8.371 -0.367 1.00 97.69 86 TYR A O 1
ATOM 687 N N . LYS A 1 87 ? 2.800 -9.635 -1.248 1.00 98.06 87 LYS A N 1
ATOM 688 C CA . LYS A 1 87 ? 3.609 -10.322 -2.251 1.00 98.06 87 LYS A CA 1
ATOM 689 C C . LYS A 1 87 ? 3.193 -9.856 -3.644 1.00 98.06 87 LYS A C 1
ATOM 691 O O . LYS A 1 87 ? 2.032 -9.551 -3.916 1.00 98.06 87 LYS A O 1
ATOM 696 N N . GLY A 1 88 ? 4.152 -9.782 -4.553 1.00 96.94 88 GLY A N 1
ATOM 697 C CA . GLY A 1 88 ? 3.913 -9.344 -5.923 1.00 96.94 88 GLY A CA 1
ATOM 698 C C . GLY A 1 88 ? 4.938 -9.898 -6.896 1.00 96.94 88 GLY A C 1
ATOM 699 O O . GLY A 1 88 ? 5.596 -10.911 -6.641 1.00 96.94 88 GLY A O 1
ATOM 700 N N . THR A 1 89 ? 5.065 -9.242 -8.043 1.00 95.38 89 THR A N 1
ATOM 701 C CA . THR A 1 89 ? 6.081 -9.580 -9.036 1.00 95.38 89 THR A CA 1
ATOM 702 C C . THR A 1 89 ? 6.657 -8.305 -9.635 1.00 95.38 89 THR A C 1
ATOM 704 O O . THR A 1 89 ? 5.969 -7.555 -10.325 1.00 95.38 89 THR A O 1
ATOM 707 N N . ALA A 1 90 ? 7.949 -8.094 -9.409 1.00 94.12 90 ALA A N 1
ATOM 708 C CA . ALA A 1 90 ? 8.728 -7.020 -10.012 1.00 94.12 90 ALA A CA 1
ATOM 709 C C . ALA A 1 90 ? 10.014 -7.603 -10.597 1.00 94.12 90 ALA A C 1
ATOM 711 O O . ALA A 1 90 ? 10.579 -8.543 -10.037 1.00 94.12 90 ALA A O 1
ATOM 712 N N . PHE A 1 91 ? 10.444 -7.097 -11.755 1.00 92.19 91 PHE A N 1
ATOM 713 C CA . PHE A 1 91 ? 11.621 -7.601 -12.477 1.00 92.19 91 PHE A CA 1
ATOM 714 C C . PHE A 1 91 ? 11.622 -9.129 -12.691 1.00 92.19 91 PHE A C 1
ATOM 716 O O . PHE A 1 91 ? 12.650 -9.789 -12.539 1.00 92.19 91 PHE A O 1
ATOM 723 N N . ASN A 1 92 ? 10.455 -9.707 -13.006 1.00 92.75 92 ASN A N 1
ATOM 724 C CA . ASN A 1 92 ? 10.249 -11.155 -13.186 1.00 92.75 92 ASN A CA 1
ATOM 725 C C . ASN A 1 92 ? 10.627 -12.021 -11.967 1.00 92.75 92 ASN A C 1
ATOM 727 O O . ASN A 1 92 ? 10.853 -13.222 -12.100 1.00 92.75 92 ASN A O 1
ATOM 731 N N . LYS A 1 93 ? 10.692 -11.426 -10.772 1.00 95.75 93 LYS A N 1
ATOM 732 C CA . LYS A 1 93 ? 10.942 -12.111 -9.503 1.00 95.75 93 LYS A CA 1
ATOM 733 C C . LYS A 1 93 ? 9.833 -11.787 -8.513 1.00 95.75 93 LYS A C 1
ATOM 735 O O . LYS A 1 93 ? 9.197 -10.736 -8.601 1.00 95.75 93 LYS A O 1
ATOM 740 N N . THR A 1 94 ? 9.623 -12.673 -7.545 1.00 97.12 94 THR A N 1
ATOM 741 C CA . THR A 1 94 ? 8.737 -12.393 -6.410 1.00 97.12 94 THR A CA 1
ATOM 742 C C . THR A 1 94 ? 9.216 -11.134 -5.702 1.00 97.12 94 THR A C 1
ATOM 744 O O . THR A 1 94 ? 10.406 -11.020 -5.404 1.00 97.12 94 THR A O 1
ATOM 747 N N . SER A 1 95 ? 8.309 -10.191 -5.472 1.00 97.81 95 SER A N 1
ATOM 748 C CA . SER A 1 95 ? 8.570 -8.988 -4.686 1.00 97.81 95 SER A CA 1
ATOM 749 C C . SER A 1 95 ? 7.844 -9.042 -3.352 1.00 97.81 95 SER A C 1
ATOM 751 O O . SER A 1 95 ? 6.780 -9.658 -3.250 1.00 97.81 95 SER A O 1
ATOM 753 N N . VAL A 1 96 ? 8.412 -8.382 -2.345 1.00 97.94 96 VAL A N 1
ATOM 754 C CA . VAL A 1 96 ? 7.787 -8.202 -1.029 1.00 97.94 96 VAL A CA 1
ATOM 755 C C . VAL A 1 96 ? 7.686 -6.712 -0.737 1.00 97.94 96 VAL A C 1
ATOM 757 O O . VAL A 1 96 ? 8.694 -6.011 -0.780 1.00 97.94 96 VAL A O 1
ATOM 760 N N . PHE A 1 97 ? 6.480 -6.231 -0.452 1.00 97.88 97 PHE A N 1
ATOM 761 C CA . PHE A 1 97 ? 6.230 -4.855 -0.030 1.00 97.88 97 PHE A CA 1
ATOM 762 C C . PHE A 1 97 ? 5.759 -4.866 1.423 1.00 97.88 97 PHE A C 1
ATOM 764 O O . PHE A 1 97 ? 4.717 -5.448 1.724 1.00 97.88 97 PHE A O 1
ATOM 771 N N . SER A 1 98 ? 6.535 -4.255 2.310 1.00 97.06 98 SER A N 1
ATOM 772 C CA . SER A 1 98 ? 6.319 -4.251 3.754 1.00 97.06 98 SER A CA 1
ATOM 773 C C . SER A 1 98 ? 6.012 -2.845 4.247 1.00 97.06 98 SER A C 1
ATOM 775 O O . SER A 1 98 ? 6.740 -1.898 3.955 1.00 97.06 98 SER A O 1
ATOM 777 N N . VAL A 1 99 ? 4.954 -2.720 5.038 1.00 96.81 99 VAL A N 1
ATOM 778 C CA . VAL A 1 99 ? 4.552 -1.475 5.686 1.00 96.81 99 VAL A CA 1
ATOM 779 C C . VAL A 1 99 ? 4.619 -1.670 7.191 1.00 96.81 99 VAL A C 1
ATOM 781 O O . VAL A 1 99 ? 3.864 -2.465 7.754 1.00 96.81 99 VAL A O 1
ATOM 784 N N .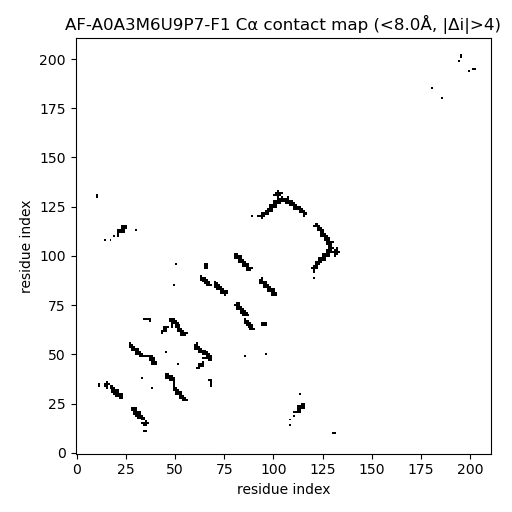 VAL A 1 100 ? 5.522 -0.941 7.842 1.00 95.44 100 VAL A N 1
ATOM 785 C CA . VAL A 1 100 ? 5.593 -0.859 9.303 1.00 95.44 100 VAL A CA 1
ATOM 786 C C . VAL A 1 100 ? 4.492 0.080 9.776 1.00 95.44 100 VAL A C 1
ATOM 788 O O . VAL A 1 100 ? 4.438 1.238 9.361 1.00 95.44 100 VAL A O 1
ATOM 791 N N . LEU A 1 101 ? 3.618 -0.394 10.656 1.00 93.12 101 LEU A N 1
ATOM 792 C CA . LEU A 1 101 ? 2.566 0.417 11.256 1.00 93.12 101 LEU A CA 1
ATOM 793 C C . LEU A 1 101 ? 3.099 1.035 12.550 1.00 93.12 101 LEU A C 1
ATOM 795 O O . LEU A 1 101 ? 3.282 0.333 13.547 1.00 93.12 101 LEU A O 1
ATOM 799 N N . LYS A 1 102 ? 3.338 2.350 12.546 1.00 92.94 102 LYS A N 1
ATOM 800 C CA . LYS A 1 102 ? 3.778 3.097 13.730 1.00 92.94 102 LYS A CA 1
ATOM 801 C C . LYS A 1 102 ? 2.647 3.936 14.306 1.00 92.94 102 LYS A C 1
ATOM 803 O O . LYS A 1 102 ? 1.951 4.662 13.601 1.00 92.94 102 LYS A O 1
ATOM 808 N N . CYS A 1 103 ? 2.488 3.840 15.621 1.00 90.56 103 CYS A N 1
ATOM 809 C CA . CYS A 1 103 ? 1.592 4.709 16.368 1.00 90.56 103 CYS A CA 1
ATOM 810 C C . CYS A 1 103 ? 2.145 6.136 16.379 1.00 90.56 103 CYS A C 1
ATOM 812 O O . CYS A 1 103 ? 3.232 6.379 16.903 1.00 90.56 103 CYS A O 1
ATOM 814 N N . ASP A 1 104 ? 1.361 7.072 15.854 1.00 92.00 104 ASP A N 1
ATOM 815 C CA . ASP A 1 104 ? 1.532 8.499 16.110 1.00 92.00 104 ASP A CA 1
ATOM 816 C C . ASP A 1 104 ? 0.145 9.120 16.330 1.00 92.00 104 ASP A C 1
ATOM 818 O O . ASP A 1 104 ? -0.643 9.195 15.387 1.00 92.00 104 ASP A O 1
ATOM 822 N N . PRO A 1 105 ? -0.193 9.569 17.552 1.00 89.44 105 PRO A N 1
ATOM 823 C CA . PRO A 1 105 ? -1.520 10.101 17.856 1.00 89.44 105 PRO A CA 1
ATOM 824 C C . PRO A 1 105 ? -1.855 11.398 17.101 1.00 89.44 105 PRO A C 1
ATOM 826 O O . PRO A 1 105 ? -3.015 11.813 17.109 1.00 89.44 105 PRO A O 1
ATOM 829 N N . LYS A 1 106 ? -0.870 12.057 16.477 1.00 91.81 106 LYS A N 1
ATOM 830 C CA . LYS A 1 106 ? -1.051 13.315 15.740 1.00 91.81 106 LYS A CA 1
ATOM 831 C C . LYS A 1 106 ? -1.233 13.114 14.240 1.00 91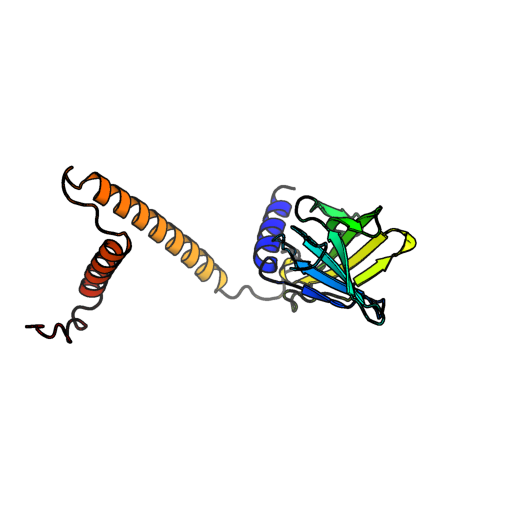.81 106 LYS A C 1
ATOM 833 O O . LYS A 1 106 ? -1.706 14.030 13.574 1.00 91.81 106 LYS A O 1
ATOM 838 N N . GLU A 1 107 ? -0.885 11.943 13.722 1.00 90.88 107 GLU A N 1
ATOM 839 C CA . GLU A 1 107 ? -0.897 11.657 12.291 1.00 90.88 107 GLU A CA 1
ATOM 840 C C . GLU A 1 107 ? -2.053 10.721 11.946 1.00 90.88 107 GLU A C 1
ATOM 842 O O . GLU A 1 107 ? -2.335 9.759 12.653 1.00 90.88 107 GLU A O 1
ATOM 847 N N . GLU A 1 108 ? -2.755 10.978 10.848 1.00 86.50 108 GLU A N 1
ATOM 848 C CA . GLU A 1 108 ? -3.830 10.089 10.386 1.00 86.50 108 GLU A CA 1
ATOM 849 C C . GLU A 1 108 ? -3.320 9.033 9.401 1.00 86.50 108 GLU A C 1
ATOM 851 O O . GLU A 1 108 ? -3.750 7.878 9.442 1.00 86.50 108 GLU A O 1
ATOM 856 N N . GLY A 1 109 ? -2.355 9.418 8.569 1.00 88.12 109 GLY A N 1
ATOM 857 C CA . GLY A 1 109 ? -1.782 8.567 7.538 1.00 88.12 109 GLY A CA 1
ATOM 858 C C . GLY A 1 109 ? -0.581 9.227 6.878 1.00 88.12 109 GLY A C 1
ATOM 859 O O . GLY A 1 109 ? -0.602 9.510 5.684 1.00 88.12 109 GLY A O 1
ATOM 860 N N . LYS A 1 110 ? 0.460 9.520 7.657 1.00 93.31 110 LYS A N 1
ATOM 861 C CA . LYS A 1 110 ? 1.741 9.979 7.108 1.00 93.31 110 LYS A CA 1
ATOM 862 C C . LYS A 1 110 ? 2.559 8.758 6.697 1.00 93.31 110 LYS A C 1
ATOM 864 O O . LYS A 1 110 ? 2.691 7.827 7.484 1.00 93.31 110 LYS A O 1
ATOM 869 N N . VAL A 1 111 ? 3.137 8.777 5.499 1.00 95.19 111 VAL A N 1
ATOM 870 C CA . VAL A 1 111 ? 3.953 7.670 4.981 1.00 95.19 111 VAL A CA 1
ATOM 871 C C . VAL A 1 111 ? 5.371 8.149 4.689 1.00 95.19 111 VAL A C 1
ATOM 873 O O . VAL A 1 111 ? 5.553 9.164 4.015 1.00 95.19 111 VAL A O 1
ATOM 876 N N . ASP A 1 112 ? 6.369 7.429 5.200 1.00 96.62 112 ASP A N 1
ATOM 877 C CA . ASP A 1 112 ? 7.779 7.705 4.910 1.00 96.62 112 ASP A CA 1
ATOM 878 C C . ASP A 1 112 ? 8.169 7.230 3.497 1.00 96.62 112 ASP A C 1
ATOM 880 O O . ASP A 1 112 ? 7.537 6.326 2.941 1.00 96.62 112 ASP A O 1
ATOM 884 N N . PRO A 1 113 ? 9.234 7.790 2.894 1.00 97.00 113 PRO A N 1
ATOM 885 C CA . PRO A 1 113 ? 9.735 7.310 1.613 1.00 97.00 113 PRO A CA 1
ATOM 886 C C . PRO A 1 113 ? 10.029 5.804 1.619 1.00 97.00 113 PRO A C 1
ATOM 888 O O . PRO A 1 113 ? 10.527 5.258 2.603 1.00 97.00 113 PRO A O 1
ATOM 891 N N . VAL A 1 114 ? 9.766 5.135 0.495 1.00 97.50 114 VAL A N 1
ATOM 892 C CA . VAL A 1 114 ? 10.056 3.704 0.345 1.00 97.50 114 VAL A CA 1
ATOM 893 C C . VAL A 1 114 ? 11.566 3.478 0.310 1.00 97.50 114 VAL A C 1
ATOM 895 O O . VAL A 1 114 ? 12.281 4.084 -0.494 1.00 97.50 114 VAL A O 1
ATOM 898 N N . ILE A 1 115 ? 12.042 2.553 1.137 1.00 96.62 115 ILE A N 1
ATOM 899 C CA . ILE A 1 115 ? 13.388 1.995 1.090 1.00 96.62 115 ILE A CA 1
ATOM 900 C C . ILE A 1 115 ? 13.357 0.779 0.160 1.00 96.62 115 ILE A C 1
ATOM 902 O O . ILE A 1 115 ? 12.749 -0.246 0.474 1.00 96.62 115 ILE A O 1
ATOM 906 N N . ALA A 1 116 ? 14.005 0.886 -1.001 1.00 94.31 116 ALA A N 1
ATOM 907 C CA . ALA A 1 116 ? 14.073 -0.201 -1.975 1.00 94.31 116 ALA A CA 1
ATOM 908 C C . ALA A 1 116 ? 15.350 -1.048 -1.810 1.00 94.31 116 ALA A C 1
ATOM 910 O O . ALA A 1 116 ? 16.467 -0.576 -2.031 1.00 94.31 116 ALA A O 1
ATOM 911 N N . TYR A 1 117 ? 15.186 -2.333 -1.499 1.00 93.69 117 TYR A N 1
ATOM 912 C CA . TYR A 1 117 ? 16.246 -3.344 -1.463 1.00 93.69 117 TYR A CA 1
ATOM 913 C C . TYR A 1 117 ? 16.268 -4.126 -2.782 1.00 93.69 117 TYR A C 1
ATOM 915 O O . TYR A 1 117 ? 15.794 -5.262 -2.874 1.00 93.69 117 TYR A O 1
ATOM 923 N N . THR A 1 118 ? 16.833 -3.512 -3.823 1.00 84.31 118 THR A N 1
ATOM 924 C CA . THR A 1 118 ? 16.809 -4.017 -5.211 1.00 84.31 118 THR A CA 1
ATOM 925 C C . THR A 1 118 ? 17.382 -5.429 -5.373 1.00 84.31 118 THR A C 1
ATOM 927 O O . THR A 1 118 ? 16.837 -6.229 -6.128 1.00 84.31 118 THR A O 1
ATOM 930 N N . THR A 1 119 ? 18.425 -5.793 -4.620 1.00 88.75 119 THR A N 1
ATOM 931 C CA . THR A 1 119 ? 19.030 -7.140 -4.661 1.00 88.75 119 THR A CA 1
ATOM 932 C C . THR A 1 119 ? 18.102 -8.237 -4.138 1.00 88.75 119 THR A C 1
ATOM 934 O O . THR A 1 119 ? 18.182 -9.377 -4.595 1.00 88.75 119 THR A O 1
ATOM 937 N N . LYS A 1 120 ? 17.211 -7.894 -3.202 1.00 93.94 120 LYS A N 1
ATOM 938 C CA . LYS A 1 120 ? 16.244 -8.806 -2.574 1.00 93.94 120 LYS A CA 1
ATOM 939 C C . LYS A 1 120 ? 14.837 -8.683 -3.158 1.00 93.94 120 LYS A C 1
ATOM 941 O O . LYS A 1 120 ? 13.966 -9.449 -2.765 1.00 93.94 120 LYS A O 1
ATOM 946 N N . ASN A 1 121 ? 14.618 -7.733 -4.071 1.00 95.25 121 ASN A N 1
ATOM 947 C CA . ASN A 1 121 ? 13.296 -7.372 -4.584 1.00 95.25 121 ASN A CA 1
ATOM 948 C C . ASN A 1 121 ? 12.289 -7.066 -3.455 1.00 95.25 121 ASN A C 1
ATOM 950 O O . ASN A 1 121 ? 11.125 -7.464 -3.503 1.00 95.25 121 ASN A O 1
ATOM 954 N N . ALA A 1 122 ? 12.777 -6.407 -2.402 1.00 96.88 122 ALA A N 1
ATOM 955 C CA . ALA A 1 122 ? 12.002 -6.072 -1.216 1.00 96.88 122 ALA A CA 1
ATOM 956 C C . ALA A 1 122 ? 11.907 -4.554 -1.061 1.00 96.88 122 ALA A C 1
ATOM 958 O O . ALA A 1 122 ? 12.856 -3.832 -1.365 1.00 96.88 122 ALA A O 1
ATOM 959 N N . TYR A 1 123 ? 10.767 -4.082 -0.580 1.00 97.12 123 TYR A N 1
ATOM 960 C CA . TYR A 1 123 ? 10.437 -2.669 -0.466 1.00 97.12 123 TYR A CA 1
ATOM 961 C C . TYR A 1 123 ? 9.807 -2.430 0.895 1.00 97.12 123 TYR A C 1
ATOM 963 O O . TYR A 1 123 ? 8.892 -3.158 1.274 1.00 97.12 123 TYR A O 1
ATOM 971 N N . GLU A 1 124 ? 10.290 -1.434 1.622 1.00 96.88 124 GLU A N 1
ATOM 972 C CA . GLU A 1 124 ? 9.822 -1.155 2.976 1.00 96.88 124 GLU A CA 1
ATOM 973 C C . GLU A 1 124 ? 9.449 0.315 3.135 1.00 96.88 124 GLU A C 1
ATOM 975 O O . GLU A 1 124 ? 10.133 1.198 2.624 1.00 96.88 124 GLU A O 1
ATOM 980 N N . THR A 1 125 ? 8.355 0.585 3.835 1.00 97.25 125 THR A N 1
ATOM 981 C CA . THR A 1 125 ? 7.932 1.936 4.213 1.00 97.25 125 THR A CA 1
ATOM 982 C C . THR A 1 125 ? 7.293 1.914 5.600 1.00 97.25 125 THR A C 1
ATOM 984 O O . THR A 1 125 ? 7.001 0.852 6.154 1.00 97.25 125 THR A O 1
ATOM 987 N N . VAL A 1 126 ? 7.084 3.095 6.172 1.00 96.56 126 VAL A N 1
ATOM 988 C CA . VAL A 1 126 ? 6.473 3.287 7.483 1.00 96.56 126 VAL A CA 1
ATOM 989 C C . VAL A 1 126 ? 5.209 4.113 7.316 1.00 96.56 126 VAL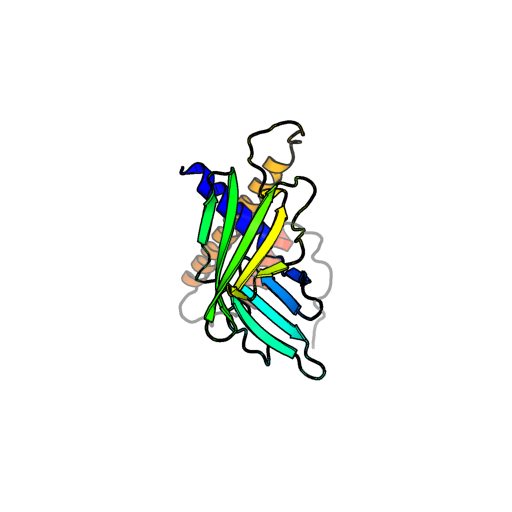 A C 1
ATOM 991 O O . VAL A 1 126 ? 5.259 5.206 6.756 1.00 96.56 126 VAL A O 1
ATOM 994 N N . LEU A 1 127 ? 4.092 3.610 7.835 1.00 95.12 127 LEU A N 1
ATOM 995 C CA . LEU A 1 127 ? 2.840 4.343 7.966 1.00 95.12 127 LEU A CA 1
ATOM 996 C C . LEU A 1 127 ? 2.663 4.772 9.425 1.00 95.12 127 LEU A C 1
ATOM 998 O O . LEU A 1 127 ? 2.491 3.931 10.309 1.00 95.12 127 LEU A O 1
ATOM 1002 N N . TYR A 1 128 ? 2.659 6.081 9.664 1.00 93.44 128 TYR A N 1
ATOM 1003 C CA . TYR A 1 128 ? 2.288 6.675 10.943 1.00 93.44 128 TYR A CA 1
ATOM 1004 C C . TYR A 1 128 ? 0.790 6.932 10.967 1.00 93.44 128 TYR A C 1
ATOM 1006 O O . TYR A 1 128 ? 0.247 7.622 10.096 1.00 93.44 128 TYR A O 1
ATOM 1014 N N . SER A 1 129 ? 0.125 6.382 11.975 1.00 90.62 129 SER A N 1
ATOM 1015 C CA . SER A 1 129 ? -1.303 6.579 12.159 1.00 90.62 129 SER A CA 1
ATOM 1016 C C . SER A 1 129 ? -1.698 6.518 13.630 1.00 90.62 129 SER A C 1
ATOM 1018 O O . SER A 1 129 ? -1.276 5.627 14.371 1.00 90.62 129 SER A O 1
ATOM 1020 N N . LYS A 1 130 ? -2.603 7.410 14.032 1.00 88.06 130 LYS A N 1
ATOM 1021 C CA . LYS A 1 130 ? -3.259 7.425 15.345 1.00 88.06 130 LYS A CA 1
ATOM 1022 C C . LYS A 1 130 ? -4.039 6.143 15.604 1.00 88.06 130 LYS A C 1
ATOM 1024 O O . LYS A 1 130 ? -4.230 5.754 16.752 1.00 88.06 130 LYS A O 1
ATOM 1029 N N . TYR A 1 131 ? -4.465 5.463 14.539 1.00 84.38 131 TYR A N 1
ATOM 1030 C CA . TYR A 1 131 ? -5.190 4.206 14.647 1.00 84.38 131 TYR A CA 1
ATOM 1031 C C . TYR A 1 131 ? -4.264 3.055 15.078 1.00 84.38 131 TYR A C 1
ATOM 1033 O O . TYR A 1 131 ? -4.735 2.109 15.703 1.00 84.38 131 TYR A O 1
ATOM 1041 N N . ALA A 1 132 ? -2.954 3.134 14.805 1.00 86.19 132 ALA A N 1
ATOM 1042 C CA . ALA A 1 132 ? -1.987 2.090 15.165 1.00 86.19 132 ALA A CA 1
ATOM 1043 C C . ALA A 1 132 ? -1.600 2.117 16.656 1.00 86.19 132 ALA A C 1
ATOM 1045 O O . ALA A 1 132 ? -0.806 1.295 17.112 1.00 86.19 132 ALA A O 1
ATOM 1046 N N . CYS A 1 133 ? -2.142 3.064 17.425 1.00 84.81 133 CYS A N 1
ATOM 1047 C CA . CYS A 1 133 ? -1.869 3.206 18.845 1.00 84.81 133 CYS A CA 1
ATOM 1048 C C . CYS A 1 133 ? -2.652 2.182 19.680 1.00 84.81 133 CYS A C 1
ATOM 1050 O O . CYS A 1 133 ? -3.882 2.121 19.580 1.00 84.81 133 CYS A O 1
ATOM 1052 N N . PRO A 1 134 ? -1.981 1.397 20.546 1.00 78.81 134 PRO A N 1
ATOM 1053 C CA . PRO A 1 134 ? -2.675 0.504 21.460 1.00 78.81 134 PRO A CA 1
ATOM 1054 C C . PRO A 1 134 ? -3.561 1.328 22.397 1.00 78.81 134 PRO A C 1
ATOM 1056 O O . PRO A 1 134 ? -3.130 2.332 22.961 1.00 78.81 134 PRO A O 1
ATOM 1059 N N . SER A 1 135 ? -4.803 0.895 22.604 1.00 66.56 135 SER A N 1
ATOM 1060 C CA . SER A 1 135 ? -5.799 1.612 23.418 1.00 66.56 135 SER A CA 1
ATOM 1061 C C . SER A 1 135 ? -5.523 1.577 24.938 1.00 66.56 135 SER A C 1
ATOM 1063 O O . SER A 1 135 ? -6.451 1.685 25.732 1.00 66.56 135 SER A O 1
ATOM 1065 N N . GLY A 1 136 ? -4.262 1.399 25.354 1.00 55.25 136 GLY A N 1
ATOM 1066 C CA . GLY A 1 136 ? -3.859 1.044 26.720 1.00 55.25 136 GLY A CA 1
ATOM 1067 C C . GLY A 1 136 ? -3.045 2.081 27.504 1.00 55.25 136 GLY A C 1
ATOM 1068 O O . GLY A 1 136 ? -2.742 1.823 28.664 1.00 55.25 136 GLY A O 1
ATOM 1069 N N . SER A 1 137 ? -2.699 3.243 26.943 1.00 40.38 137 SER A N 1
ATOM 1070 C CA . SER A 1 137 ? -1.978 4.304 27.670 1.00 40.38 137 SER A CA 1
ATOM 1071 C C . SER A 1 137 ? -2.763 5.615 27.667 1.00 40.38 137 SER A C 1
ATOM 1073 O O . SER A 1 137 ? -2.570 6.531 26.875 1.00 40.38 137 SER A O 1
ATOM 1075 N N . SER A 1 138 ? -3.697 5.685 28.604 1.00 43.69 138 SER A N 1
ATOM 1076 C CA . SER A 1 138 ? -4.446 6.875 28.983 1.00 43.69 138 SER A CA 1
ATOM 1077 C C . SER A 1 138 ? -3.542 8.044 29.394 1.00 43.69 138 SER A C 1
ATOM 1079 O O . SER A 1 138 ? -2.913 7.986 30.449 1.00 43.69 138 SER A O 1
ATOM 1081 N N . SER A 1 139 ? -3.591 9.146 28.642 1.00 40.78 139 SER A N 1
ATOM 1082 C CA . SER A 1 139 ? -3.542 10.512 29.196 1.00 40.78 139 SER A CA 1
ATOM 1083 C C . SER A 1 139 ? -3.993 11.576 28.186 1.00 40.78 139 SER A C 1
ATOM 1085 O O . SER A 1 139 ? -3.357 12.611 28.012 1.00 40.78 139 SER A O 1
ATOM 1087 N N . THR A 1 140 ? -5.124 11.390 27.505 1.00 42.66 140 THR A N 1
ATOM 1088 C CA . THR A 1 140 ? -5.830 12.545 26.924 1.00 42.66 140 THR A CA 1
ATOM 1089 C C . THR A 1 140 ? -7.317 12.245 26.876 1.00 42.66 140 THR A C 1
ATOM 1091 O O . THR A 1 140 ? -7.735 11.211 26.364 1.00 42.66 140 THR A O 1
ATOM 1094 N N . GLY A 1 141 ? -8.098 13.102 27.533 1.00 40.59 141 GLY A N 1
ATOM 1095 C CA . GLY A 1 141 ? -9.490 12.853 27.872 1.00 40.59 141 GLY A CA 1
ATOM 1096 C C . GLY A 1 141 ? -10.337 12.420 26.681 1.00 40.59 141 GLY A C 1
ATOM 1097 O O . GLY A 1 141 ? -10.472 13.148 25.700 1.00 40.59 141 GLY A O 1
ATOM 1098 N N . LEU A 1 142 ? -10.983 11.263 26.832 1.00 39.97 142 LEU A N 1
ATOM 1099 C CA . LEU A 1 142 ? -12.234 10.955 26.154 1.00 39.97 142 LEU A CA 1
ATOM 1100 C C . LEU A 1 142 ? -13.279 11.980 26.613 1.00 39.97 142 LEU A C 1
ATOM 1102 O O . LEU A 1 142 ? -14.059 11.747 27.534 1.00 39.97 142 LEU A O 1
ATOM 1106 N N . GLY A 1 143 ? -13.272 13.150 25.979 1.00 40.50 143 GLY A N 1
ATOM 1107 C CA . GLY A 1 143 ? -14.421 14.035 25.981 1.00 40.50 143 GLY A CA 1
ATOM 1108 C C . GLY A 1 143 ? -15.574 13.284 25.327 1.00 40.50 143 GLY A C 1
ATOM 1109 O O . GLY A 1 143 ? -15.473 12.942 24.159 1.00 40.50 143 GLY A O 1
ATOM 1110 N N . LEU A 1 144 ? -16.584 12.944 26.131 1.00 41.66 144 LEU A N 1
ATOM 1111 C CA . LEU A 1 144 ? -18.048 12.861 25.938 1.00 41.66 144 LEU A CA 1
ATOM 1112 C C . LEU A 1 144 ? -18.716 12.838 24.533 1.00 41.66 144 LEU A C 1
ATOM 1114 O O . LEU A 1 144 ? -19.939 12.758 24.471 1.00 41.66 144 LEU A O 1
ATOM 1118 N N . THR A 1 145 ? -18.010 12.862 23.404 1.00 46.81 145 THR A N 1
ATOM 1119 C CA . THR A 1 145 ? -18.579 12.990 22.052 1.00 46.81 145 THR A CA 1
ATOM 1120 C C . THR A 1 145 ? -18.559 11.689 21.240 1.00 46.81 145 THR A C 1
ATOM 1122 O O . THR A 1 145 ? -19.353 11.552 20.314 1.00 46.81 145 THR A O 1
ATOM 1125 N N . ALA A 1 146 ? -17.748 10.686 21.606 1.00 48.12 146 ALA A N 1
ATOM 1126 C CA . ALA A 1 146 ? -17.658 9.417 20.862 1.00 48.12 146 ALA A CA 1
ATOM 1127 C C . ALA A 1 146 ? -18.854 8.460 21.079 1.00 48.12 146 ALA A C 1
ATOM 1129 O O . ALA A 1 146 ? -19.143 7.613 20.236 1.00 48.12 146 ALA A O 1
ATOM 1130 N N . ILE A 1 147 ? -19.596 8.613 22.181 1.00 51.50 147 ILE A N 1
ATOM 1131 C CA . ILE A 1 147 ? -20.819 7.825 22.440 1.00 51.50 147 ILE A CA 1
ATOM 1132 C C . ILE A 1 147 ? -21.986 8.341 21.571 1.00 51.50 147 ILE A C 1
ATOM 1134 O O . ILE A 1 147 ? -22.880 7.586 21.177 1.00 51.50 147 ILE A O 1
ATOM 1138 N N . ALA A 1 148 ? -21.954 9.622 21.196 1.00 50.44 148 ALA A N 1
ATOM 1139 C CA . ALA A 1 148 ? -22.991 10.242 20.379 1.00 50.44 148 ALA A CA 1
ATOM 1140 C C . ALA A 1 148 ? -22.862 9.914 18.879 1.00 50.44 148 ALA A C 1
ATOM 1142 O O . ALA A 1 148 ? -23.861 9.927 18.172 1.00 50.44 148 ALA A O 1
ATOM 1143 N N . THR A 1 149 ? -21.674 9.581 18.366 1.00 50.62 149 THR A N 1
ATOM 1144 C CA . THR A 1 149 ? -21.479 9.350 16.920 1.00 50.62 149 THR A CA 1
ATOM 1145 C C . THR A 1 149 ? -21.725 7.900 16.497 1.00 50.62 149 THR A C 1
ATOM 1147 O O . THR A 1 149 ? -22.331 7.664 15.451 1.00 50.62 149 THR A O 1
ATOM 1150 N N . MET A 1 150 ? -21.361 6.917 17.329 1.00 56.56 150 MET A N 1
ATOM 1151 C CA . MET A 1 150 ? -21.639 5.497 17.048 1.00 56.56 150 MET A CA 1
ATOM 1152 C C . MET A 1 150 ? -23.134 5.160 17.145 1.00 56.56 150 MET A C 1
ATOM 1154 O O . MET A 1 150 ? -23.636 4.303 16.413 1.00 56.56 150 MET A O 1
ATOM 1158 N N . SER A 1 151 ? -23.877 5.874 17.996 1.00 61.22 151 SER A N 1
ATOM 1159 C CA . SER A 1 151 ? -25.334 5.732 18.081 1.00 61.22 151 SER A CA 1
ATOM 1160 C C . SER A 1 151 ? -26.028 6.243 16.816 1.00 61.22 151 SER A C 1
ATOM 1162 O O . SER A 1 151 ? -26.905 5.560 16.294 1.00 61.22 151 SER A O 1
ATOM 1164 N N . VAL A 1 152 ? -25.589 7.370 16.249 1.00 68.50 152 VAL A N 1
ATOM 1165 C CA . VAL A 1 152 ? -26.190 7.948 15.033 1.00 68.50 152 VAL A CA 1
ATOM 1166 C C . VAL A 1 152 ? -26.028 7.035 13.816 1.00 68.50 152 VAL A C 1
ATOM 1168 O O . VAL A 1 152 ? -26.996 6.833 13.085 1.00 68.50 152 VAL A O 1
ATOM 1171 N N . ILE A 1 153 ? -24.855 6.425 13.617 1.00 74.88 153 ILE A N 1
ATOM 1172 C CA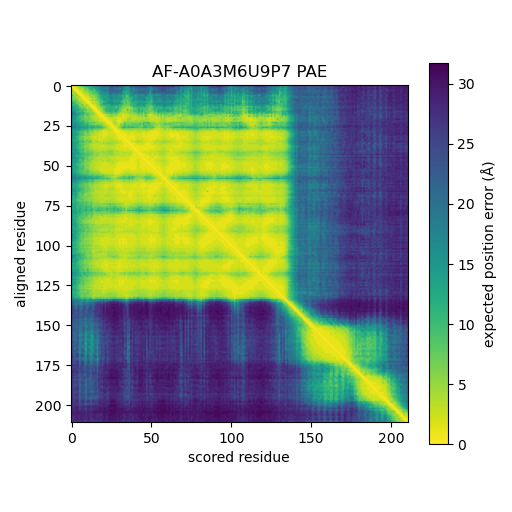 . ILE A 1 153 ? -24.621 5.507 12.485 1.00 74.88 153 ILE A CA 1
ATOM 1173 C C . ILE A 1 153 ? -25.483 4.245 12.620 1.00 74.88 153 ILE A C 1
ATOM 1175 O O . ILE A 1 153 ? -26.096 3.800 11.648 1.00 74.88 153 ILE A O 1
ATOM 1179 N N . THR A 1 154 ? -25.590 3.704 13.835 1.00 78.38 154 THR A N 1
ATOM 1180 C CA . THR A 1 154 ? -26.414 2.517 14.105 1.00 78.38 154 THR A CA 1
ATOM 1181 C C . THR A 1 154 ? -27.900 2.815 13.887 1.00 78.38 154 THR A C 1
ATOM 1183 O O . THR A 1 154 ? -28.599 2.042 13.235 1.00 78.38 154 THR A O 1
ATOM 1186 N N . ILE A 1 155 ? -28.379 3.972 14.356 1.00 84.44 155 ILE A N 1
ATOM 1187 C CA . ILE A 1 155 ? -29.760 4.427 14.147 1.00 84.44 155 ILE A CA 1
ATOM 1188 C C . ILE A 1 155 ? -30.036 4.632 12.652 1.00 84.44 155 ILE A C 1
ATOM 1190 O O . ILE A 1 155 ? -31.057 4.161 12.154 1.00 84.44 155 ILE A O 1
ATOM 1194 N N . LEU A 1 156 ? -29.119 5.265 11.914 1.00 82.88 156 LEU A N 1
ATOM 1195 C CA . LEU A 1 156 ? -29.268 5.482 10.475 1.00 82.88 156 LEU A CA 1
ATOM 1196 C C . LEU A 1 156 ? -29.341 4.152 9.707 1.00 82.88 156 LEU A C 1
ATOM 1198 O O . LEU A 1 156 ? -30.209 3.988 8.851 1.00 82.88 156 LEU A O 1
ATOM 1202 N N . GLY A 1 157 ? -28.495 3.178 10.056 1.00 86.00 157 GLY A N 1
ATOM 1203 C CA . GLY A 1 157 ? -28.526 1.835 9.473 1.00 86.00 157 GLY A CA 1
ATOM 1204 C C . GLY A 1 157 ? -29.857 1.114 9.708 1.00 86.00 157 GLY A C 1
ATOM 1205 O O . GLY A 1 157 ? -30.450 0.588 8.765 1.00 86.00 157 GLY A O 1
ATOM 1206 N N . VAL A 1 158 ? -30.380 1.151 10.939 1.00 91.12 158 VAL A N 1
ATOM 1207 C CA . VAL A 1 158 ? -31.683 0.551 11.281 1.00 91.12 158 VAL A CA 1
ATOM 1208 C C . VAL A 1 158 ? -32.827 1.223 10.513 1.00 91.12 158 VAL A C 1
ATOM 1210 O O . VAL A 1 158 ? -33.706 0.528 10.000 1.00 91.12 158 VAL A O 1
ATOM 1213 N N . VAL A 1 159 ? -32.802 2.552 10.369 1.00 87.19 159 VAL A N 1
ATOM 1214 C CA . VAL A 1 159 ? -33.814 3.302 9.604 1.00 87.19 159 VAL A CA 1
ATOM 1215 C C . VAL A 1 159 ? -33.793 2.916 8.123 1.00 87.19 159 VAL A C 1
ATOM 1217 O O . VAL A 1 159 ? -34.855 2.694 7.539 1.00 87.19 159 VAL A O 1
ATOM 1220 N N . ILE A 1 160 ? -32.609 2.774 7.517 1.00 86.12 160 ILE A N 1
ATOM 1221 C CA . ILE A 1 160 ? -32.475 2.349 6.114 1.00 86.12 160 ILE A CA 1
ATOM 1222 C C . ILE A 1 160 ? -33.027 0.930 5.926 1.00 86.12 160 ILE A C 1
ATOM 1224 O O . ILE A 1 160 ? -33.807 0.694 5.003 1.00 86.12 160 ILE A O 1
ATOM 1228 N N . ILE A 1 161 ? -32.685 -0.007 6.816 1.00 88.69 161 ILE A N 1
ATOM 1229 C CA . ILE A 1 161 ? -33.177 -1.392 6.746 1.00 88.69 161 ILE A CA 1
ATOM 1230 C C . ILE A 1 161 ? -34.704 -1.435 6.886 1.00 88.69 161 ILE A C 1
ATOM 1232 O O . ILE A 1 161 ? -35.377 -2.069 6.071 1.00 88.69 161 ILE A O 1
ATOM 1236 N N . ALA A 1 162 ? -35.271 -0.721 7.862 1.00 87.31 162 ALA A N 1
ATOM 1237 C CA . ALA A 1 162 ? -36.718 -0.641 8.050 1.00 87.31 162 ALA A CA 1
ATOM 1238 C C . ALA A 1 162 ? -37.426 -0.051 6.817 1.00 87.31 162 ALA A C 1
ATOM 1240 O O . ALA A 1 162 ? -38.465 -0.565 6.394 1.00 87.31 162 ALA A O 1
ATOM 1241 N N . PHE A 1 163 ? -36.843 0.979 6.195 1.00 82.38 163 PHE A N 1
ATOM 1242 C CA . PHE A 1 163 ? -37.367 1.576 4.967 1.00 82.38 163 PHE A CA 1
ATOM 1243 C C . PHE A 1 163 ? -37.364 0.585 3.794 1.00 82.38 163 PHE A C 1
ATOM 1245 O O . PHE A 1 163 ? -38.362 0.473 3.082 1.00 82.38 163 PHE A O 1
ATOM 1252 N N . LEU A 1 164 ? -36.291 -0.191 3.616 1.00 81.62 164 LEU A N 1
ATOM 1253 C CA . LEU A 1 164 ? -36.224 -1.225 2.578 1.00 81.62 164 LEU A CA 1
ATOM 1254 C C . LEU A 1 164 ? -37.279 -2.319 2.793 1.00 81.62 164 LEU A C 1
ATOM 1256 O O . LEU A 1 164 ? -37.985 -2.680 1.849 1.00 81.62 164 LEU A O 1
ATOM 1260 N N . ILE A 1 165 ? -37.449 -2.797 4.030 1.00 89.06 165 ILE A N 1
ATOM 1261 C CA . ILE A 1 165 ? -38.478 -3.792 4.381 1.00 89.06 165 ILE A CA 1
ATOM 1262 C C . ILE A 1 165 ? -39.880 -3.252 4.078 1.00 89.06 165 ILE A C 1
ATOM 1264 O O . ILE A 1 165 ? -40.711 -3.971 3.513 1.00 89.06 165 ILE A O 1
ATOM 1268 N N . PHE A 1 166 ? -40.137 -1.986 4.413 1.00 85.12 166 PHE A N 1
ATOM 1269 C CA . PHE A 1 166 ? -41.405 -1.316 4.140 1.00 85.12 166 PHE A CA 1
ATOM 1270 C C . PHE A 1 166 ? -41.691 -1.212 2.634 1.00 85.12 166 PHE A C 1
ATOM 1272 O O . PHE A 1 166 ? -42.790 -1.551 2.193 1.00 85.12 166 PHE A O 1
ATOM 1279 N N . VAL A 1 167 ? -40.699 -0.828 1.823 1.00 80.62 167 VAL A N 1
ATOM 1280 C CA . VAL A 1 167 ? -40.829 -0.775 0.354 1.00 80.62 167 VAL A CA 1
ATOM 1281 C C . VAL A 1 167 ? -41.132 -2.158 -0.231 1.00 80.62 167 VAL A C 1
ATOM 1283 O O . VAL A 1 167 ? -41.982 -2.275 -1.118 1.00 80.62 167 VAL A O 1
ATOM 1286 N N . VAL A 1 168 ? -40.487 -3.215 0.271 1.00 83.00 168 VAL A N 1
ATOM 1287 C CA . VAL A 1 168 ? -40.762 -4.600 -0.150 1.00 83.00 168 VAL A CA 1
ATOM 1288 C C . VAL A 1 168 ? -42.192 -5.015 0.215 1.00 83.00 168 VAL A C 1
ATOM 1290 O O . VAL A 1 168 ? -42.902 -5.559 -0.630 1.00 83.00 168 VAL A O 1
ATOM 1293 N N . HIS A 1 169 ? -42.658 -4.698 1.426 1.00 83.00 169 HIS A N 1
ATOM 1294 C CA . HIS A 1 169 ? -44.028 -5.003 1.855 1.00 83.00 169 HIS A CA 1
ATOM 1295 C C . HIS A 1 169 ? -45.084 -4.276 1.023 1.00 83.00 169 HIS A C 1
ATOM 1297 O O . HIS A 1 169 ? -46.075 -4.894 0.633 1.00 83.00 169 HIS A O 1
ATOM 1303 N N . LEU A 1 170 ? -44.870 -2.992 0.712 1.00 78.00 170 LEU A N 1
ATOM 1304 C CA . LEU A 1 170 ? -45.765 -2.247 -0.171 1.00 78.00 170 LEU A CA 1
ATOM 1305 C C . LEU A 1 170 ? -45.832 -2.897 -1.550 1.00 78.00 170 LEU A C 1
ATOM 1307 O O . LEU A 1 170 ? -46.921 -3.106 -2.071 1.00 78.00 170 LEU A O 1
ATOM 1311 N N . ARG A 1 171 ? -44.688 -3.288 -2.118 1.00 74.06 171 ARG A N 1
ATOM 1312 C CA . ARG A 1 171 ? -44.644 -3.944 -3.431 1.00 74.06 171 ARG A CA 1
ATOM 1313 C C . ARG A 1 171 ? -45.375 -5.281 -3.468 1.00 74.06 171 ARG A C 1
ATOM 1315 O O . ARG A 1 171 ? -46.015 -5.561 -4.473 1.00 74.06 171 ARG A O 1
ATOM 1322 N N . ASN A 1 172 ? -45.319 -6.059 -2.391 1.00 77.31 172 ASN A N 1
ATOM 1323 C CA . ASN A 1 172 ? -46.022 -7.340 -2.291 1.00 77.31 172 ASN A CA 1
ATOM 1324 C C . ASN A 1 172 ? -47.538 -7.186 -2.086 1.00 77.31 172 ASN A C 1
ATOM 1326 O O . ASN A 1 172 ? -48.281 -8.141 -2.276 1.00 77.31 172 ASN A O 1
ATOM 1330 N N . LYS A 1 173 ? -48.001 -6.002 -1.671 1.00 77.62 173 LYS A N 1
ATOM 1331 C CA . LYS A 1 173 ? -49.419 -5.696 -1.433 1.00 77.62 173 LYS A CA 1
ATOM 1332 C C . LYS A 1 173 ? -50.110 -5.044 -2.635 1.00 77.62 173 LYS A C 1
ATOM 1334 O O . LYS A 1 173 ? -51.319 -4.834 -2.562 1.00 77.62 173 LYS A O 1
ATOM 1339 N N . LEU A 1 174 ? -49.389 -4.701 -3.709 1.00 70.81 174 LEU A N 1
ATOM 1340 C CA . LEU A 1 174 ? -50.034 -4.199 -4.923 1.00 70.81 174 LEU A CA 1
ATOM 1341 C C . LEU A 1 174 ? -50.688 -5.366 -5.685 1.00 70.81 174 LEU A C 1
ATOM 1343 O O . LEU A 1 174 ? -50.009 -6.359 -5.933 1.00 70.81 174 LEU A O 1
ATOM 1347 N N . PRO A 1 175 ? -51.974 -5.252 -6.067 1.00 70.81 175 PRO A N 1
ATOM 1348 C CA . PRO A 1 175 ? -52.666 -6.280 -6.835 1.00 70.81 175 PRO A CA 1
ATOM 1349 C C . PRO A 1 175 ? -52.001 -6.485 -8.201 1.00 70.81 175 PRO A C 1
ATOM 1351 O O . PRO A 1 175 ? -51.587 -5.524 -8.860 1.00 70.81 175 PRO A O 1
ATOM 1354 N N . ASP A 1 176 ? -51.911 -7.746 -8.620 1.00 61.62 176 ASP A N 1
ATOM 1355 C CA . ASP A 1 176 ? -51.323 -8.135 -9.899 1.00 61.62 176 ASP A CA 1
ATOM 1356 C C . ASP A 1 176 ? -52.119 -7.505 -11.054 1.00 61.62 176 ASP A C 1
ATOM 1358 O O . ASP A 1 176 ? -53.286 -7.823 -11.273 1.00 61.62 176 ASP A O 1
ATOM 1362 N N . GLY A 1 177 ? -51.501 -6.559 -11.769 1.00 65.25 177 GLY A N 1
ATOM 1363 C CA . GLY A 1 177 ? -52.116 -5.878 -12.918 1.00 65.25 177 GLY A CA 1
ATOM 1364 C C . GLY A 1 177 ? -51.785 -4.391 -13.053 1.00 65.25 177 GLY A C 1
ATOM 1365 O O . GLY A 1 177 ? -51.958 -3.827 -14.130 1.00 65.25 177 GLY A O 1
ATOM 1366 N N . VAL A 1 178 ? -51.261 -3.745 -12.005 1.00 63.47 178 VAL A N 1
ATOM 1367 C CA . VAL A 1 178 ? -50.808 -2.344 -12.086 1.00 63.47 178 VAL A CA 1
ATOM 1368 C C . VAL A 1 178 ? -49.325 -2.299 -12.492 1.00 63.47 178 VAL A C 1
ATOM 1370 O O . VAL A 1 178 ? -48.502 -2.947 -11.838 1.00 63.47 178 VAL A O 1
ATOM 1373 N N . PRO A 1 179 ? -48.937 -1.546 -13.542 1.00 59.03 179 PRO A N 1
ATOM 1374 C CA . PRO A 1 179 ? -47.537 -1.420 -13.939 1.00 59.03 179 PRO A CA 1
ATOM 1375 C C . PRO A 1 179 ? -46.711 -0.856 -12.780 1.00 59.03 179 PRO A C 1
ATOM 1377 O O . PRO A 1 179 ? -47.000 0.223 -12.260 1.00 59.03 179 PRO A O 1
ATOM 1380 N N . LYS A 1 180 ? -45.686 -1.607 -12.354 1.00 55.50 180 LYS A N 1
ATOM 1381 C CA . LYS A 1 180 ? -44.818 -1.223 -11.234 1.00 55.50 180 LYS A CA 1
ATOM 1382 C C . LYS A 1 180 ? -44.126 0.102 -11.580 1.00 55.50 180 LYS A C 1
ATOM 1384 O O . LYS A 1 180 ? -43.330 0.124 -12.520 1.00 55.50 180 LYS A O 1
ATOM 1389 N N . PRO A 1 181 ? -44.387 1.199 -10.847 1.00 59.16 181 PRO A N 1
ATOM 1390 C CA . PRO A 1 181 ? -43.707 2.457 -11.106 1.00 59.16 181 PRO A CA 1
ATOM 1391 C C . PRO A 1 181 ? -42.203 2.306 -10.858 1.00 59.16 181 PRO A C 1
ATOM 1393 O O . PRO A 1 181 ? -41.758 1.490 -10.038 1.00 59.16 181 PRO A O 1
ATOM 1396 N N . SER A 1 182 ? -41.411 3.106 -11.575 1.00 63.31 182 SER A N 1
ATOM 1397 C CA . SER A 1 182 ? -39.964 3.159 -11.369 1.00 63.31 182 SER A CA 1
ATOM 1398 C C . SER A 1 182 ? -39.650 3.500 -9.905 1.00 63.31 182 SER A C 1
ATOM 1400 O O . SER A 1 182 ? -40.363 4.286 -9.275 1.00 63.31 182 SER A O 1
ATOM 1402 N N . MET A 1 183 ? -38.567 2.930 -9.362 1.00 53.03 183 MET A N 1
ATOM 1403 C CA . MET A 1 183 ? -38.111 3.189 -7.983 1.00 53.03 183 MET A CA 1
ATOM 1404 C C . MET A 1 183 ? -38.006 4.694 -7.680 1.00 53.03 183 MET A C 1
ATOM 1406 O O . MET A 1 183 ? -38.296 5.128 -6.568 1.00 53.03 183 MET A O 1
ATOM 1410 N N . CYS A 1 184 ? -37.659 5.495 -8.692 1.00 52.41 184 CYS A N 1
ATOM 1411 C CA . CYS A 1 184 ? -37.507 6.942 -8.593 1.00 52.41 184 CYS A CA 1
ATOM 1412 C C . CYS A 1 184 ? -38.844 7.655 -8.307 1.00 52.41 184 CYS A C 1
ATOM 1414 O O . CYS A 1 184 ? -38.916 8.549 -7.464 1.00 52.41 184 CYS A O 1
ATOM 1416 N N . THR A 1 185 ? -39.933 7.212 -8.944 1.00 60.69 185 THR A N 1
ATOM 1417 C CA . THR A 1 185 ? -41.277 7.774 -8.739 1.00 60.69 185 THR A CA 1
ATOM 1418 C C . THR A 1 185 ? -41.811 7.432 -7.348 1.00 60.69 185 THR A C 1
ATOM 1420 O O . THR A 1 185 ? -42.330 8.305 -6.655 1.00 60.69 185 THR A O 1
ATOM 1423 N N . SER A 1 186 ? -41.625 6.187 -6.897 1.00 60.97 186 SER A N 1
ATOM 1424 C CA . SER A 1 186 ? -42.031 5.760 -5.551 1.00 60.97 186 SER A CA 1
ATOM 1425 C C . SER A 1 186 ? -41.246 6.477 -4.452 1.00 60.97 186 SER A C 1
ATOM 1427 O O . SER A 1 186 ? -41.835 6.876 -3.449 1.00 60.97 186 SER A O 1
ATOM 1429 N N . MET A 1 187 ? -39.944 6.708 -4.654 1.00 59.94 187 MET A N 1
ATOM 1430 C CA . MET A 1 187 ? -39.106 7.439 -3.700 1.00 59.94 187 MET A CA 1
ATOM 1431 C C . MET A 1 187 ? -39.523 8.909 -3.587 1.00 59.94 187 MET A C 1
ATOM 1433 O O . MET A 1 187 ? -39.602 9.435 -2.480 1.00 59.94 187 MET A O 1
ATOM 1437 N N . LYS A 1 188 ? -39.881 9.553 -4.706 1.00 68.31 188 LYS A N 1
ATOM 1438 C CA . LYS A 1 188 ? -40.374 10.939 -4.724 1.00 68.31 188 LYS A CA 1
ATOM 1439 C C . LYS A 1 188 ? -41.705 11.094 -3.978 1.00 68.31 188 LYS A C 1
ATOM 1441 O O . LYS A 1 188 ? -41.874 12.053 -3.231 1.00 68.31 188 LYS A O 1
ATOM 1446 N N . VAL A 1 189 ? -42.624 10.136 -4.131 1.00 65.88 189 VAL A N 1
ATOM 1447 C CA . VAL A 1 189 ? -43.918 10.130 -3.422 1.00 65.88 189 VAL A CA 1
ATOM 1448 C C . VAL A 1 189 ? -43.733 9.850 -1.925 1.00 65.88 189 VAL A C 1
ATOM 1450 O O . VAL A 1 189 ? -44.334 10.535 -1.099 1.00 65.88 189 VAL A O 1
ATOM 1453 N N . ALA A 1 190 ? -42.859 8.907 -1.558 1.00 61.97 190 ALA A N 1
ATOM 1454 C CA . ALA A 1 190 ? -42.542 8.618 -0.159 1.00 61.97 190 ALA A CA 1
ATOM 1455 C C . ALA A 1 190 ? -41.879 9.815 0.544 1.00 61.97 190 ALA A C 1
ATOM 1457 O O . ALA A 1 190 ? -42.306 10.186 1.637 1.00 61.97 190 ALA A O 1
ATOM 1458 N N . LEU A 1 191 ? -40.905 10.472 -0.101 1.00 63.94 191 LEU A N 1
ATOM 1459 C CA . LEU A 1 191 ? -40.316 11.710 0.417 1.00 63.94 191 LEU A CA 1
ATOM 1460 C C . LEU A 1 191 ? -41.371 12.815 0.550 1.00 63.94 191 LEU A C 1
ATOM 1462 O O . LEU A 1 191 ? -41.427 13.465 1.588 1.00 63.94 191 LEU A O 1
ATOM 1466 N N . GLY A 1 192 ? -42.230 13.003 -0.456 1.00 65.75 192 GLY A N 1
ATOM 1467 C CA . GLY A 1 192 ? -43.287 14.018 -0.425 1.00 65.75 192 GLY A CA 1
ATOM 1468 C C . GLY A 1 192 ? -44.251 13.848 0.753 1.00 65.75 192 GLY A C 1
ATOM 1469 O O . GLY A 1 192 ? -44.570 14.823 1.429 1.00 65.75 192 GLY A O 1
ATOM 1470 N N . MET A 1 193 ? -44.654 12.610 1.062 1.00 65.88 193 MET A N 1
ATOM 1471 C CA . MET A 1 193 ? -45.517 12.321 2.216 1.00 65.88 193 MET A CA 1
ATOM 1472 C C . MET A 1 193 ? -44.819 12.560 3.561 1.00 65.88 193 MET A C 1
ATOM 1474 O O . MET A 1 193 ? -45.462 13.003 4.511 1.00 65.88 193 MET A O 1
ATOM 1478 N N . ILE A 1 194 ? -43.512 12.299 3.651 1.00 64.50 194 ILE A N 1
ATOM 1479 C CA . ILE A 1 194 ? -42.718 12.560 4.859 1.00 64.50 194 ILE A CA 1
ATOM 1480 C C . ILE A 1 194 ? -42.545 14.074 5.055 1.00 64.50 194 ILE A C 1
ATOM 1482 O O . ILE A 1 194 ? -42.855 14.588 6.127 1.00 64.50 194 ILE A O 1
ATOM 1486 N N . PHE A 1 195 ? -42.149 14.812 4.015 1.00 60.84 195 PHE A N 1
ATOM 1487 C CA . PHE A 1 195 ? -41.995 16.270 4.077 1.00 60.84 195 PHE A CA 1
ATOM 1488 C C . PHE A 1 195 ? -43.309 16.991 4.405 1.00 60.84 195 PHE A C 1
ATOM 1490 O O . PHE A 1 195 ? -43.296 17.922 5.207 1.00 60.84 195 PHE A O 1
ATOM 1497 N N . ALA A 1 196 ? -44.449 16.518 3.890 1.00 62.38 196 ALA A N 1
ATOM 1498 C CA . ALA A 1 196 ? -45.765 17.061 4.236 1.00 62.38 196 ALA A CA 1
ATOM 1499 C C . ALA A 1 196 ? -46.127 16.874 5.722 1.00 62.38 196 ALA A C 1
ATOM 1501 O O . ALA A 1 196 ? -46.869 17.678 6.283 1.00 62.38 196 ALA A O 1
ATOM 1502 N N . LYS A 1 197 ? -45.597 15.829 6.371 1.00 66.44 197 LYS A N 1
ATOM 1503 C CA . LYS A 1 197 ? -45.866 15.516 7.781 1.00 66.44 197 LYS A CA 1
ATOM 1504 C C . LYS A 1 197 ? -44.925 16.246 8.741 1.00 66.44 197 LYS A C 1
ATOM 1506 O O . LYS A 1 197 ? -45.334 16.574 9.849 1.00 66.44 197 LYS A O 1
ATOM 1511 N N . PHE A 1 198 ? -43.688 16.505 8.313 1.00 59.41 198 PHE A N 1
ATOM 1512 C CA . PHE A 1 198 ? -42.680 17.211 9.111 1.00 59.41 198 PHE A CA 1
ATOM 1513 C C . PHE A 1 198 ? -42.678 18.730 8.904 1.00 59.41 198 PHE A C 1
ATOM 1515 O O . PHE A 1 198 ? -42.208 19.446 9.783 1.00 59.41 198 PHE A O 1
ATOM 1522 N N . CYS A 1 199 ? -43.210 19.240 7.787 1.00 50.09 199 CYS A N 1
ATOM 1523 C CA . CYS A 1 199 ? -43.275 20.677 7.529 1.00 50.09 199 CYS A CA 1
ATOM 1524 C C . CYS A 1 199 ? -44.570 21.070 6.784 1.00 50.09 199 CYS A C 1
ATOM 1526 O O . CYS A 1 199 ? -44.557 21.247 5.562 1.00 50.09 199 CYS A O 1
ATOM 1528 N N . PRO A 1 200 ? -45.706 21.237 7.491 1.00 56.34 200 PRO A N 1
ATOM 1529 C CA . PRO A 1 200 ? -46.988 21.591 6.870 1.00 56.34 200 PRO A CA 1
ATOM 1530 C C . PRO A 1 200 ? -46.991 22.967 6.175 1.00 56.34 200 PRO A C 1
ATOM 1532 O O . PRO A 1 200 ? -47.861 23.233 5.350 1.00 56.34 200 PRO A O 1
ATOM 1535 N N . CYS A 1 201 ? -46.001 23.826 6.446 1.00 56.34 201 CYS A N 1
ATOM 1536 C CA . CYS A 1 201 ? -45.901 25.173 5.875 1.00 56.34 201 CYS A CA 1
ATOM 1537 C C . CYS A 1 201 ? -45.111 25.252 4.554 1.00 56.34 201 CYS A C 1
ATOM 1539 O O . CYS A 1 201 ? -45.114 26.298 3.912 1.00 56.34 201 CYS A O 1
ATOM 1541 N N . CYS A 1 202 ? -44.441 24.179 4.115 1.00 54.69 202 CYS A N 1
ATOM 1542 C CA . CYS A 1 202 ? -43.636 24.196 2.883 1.00 54.69 202 CYS A CA 1
ATOM 1543 C C . CYS A 1 202 ? 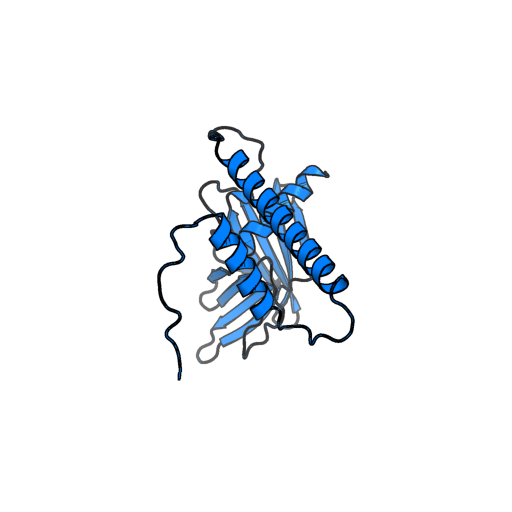-44.444 23.931 1.600 1.00 54.69 202 CYS A C 1
ATOM 1545 O O . CYS A 1 202 ? -43.870 23.890 0.514 1.00 54.69 202 CYS A O 1
ATOM 1547 N N . ASN A 1 203 ? -45.766 23.770 1.690 1.00 49.50 203 ASN A N 1
ATOM 1548 C CA . ASN A 1 203 ? -46.615 23.442 0.543 1.00 49.50 203 ASN A CA 1
ATOM 1549 C C . ASN A 1 203 ? -47.139 24.699 -0.174 1.00 49.50 203 ASN A C 1
ATOM 1551 O O . ASN A 1 203 ? -48.338 24.869 -0.388 1.00 49.50 203 ASN A O 1
ATOM 1555 N N . GLY A 1 204 ? -46.228 25.609 -0.511 1.00 54.22 204 GLY A N 1
ATOM 1556 C CA . GLY A 1 204 ? -46.552 26.883 -1.140 1.00 54.22 204 GLY A CA 1
ATOM 1557 C C . GLY A 1 204 ? -45.542 27.255 -2.210 1.00 54.22 204 GLY A C 1
ATOM 1558 O O . GLY A 1 204 ? -44.721 28.128 -1.972 1.00 54.22 204 GLY A O 1
ATOM 1559 N N . SER A 1 205 ? -45.594 26.587 -3.366 1.00 46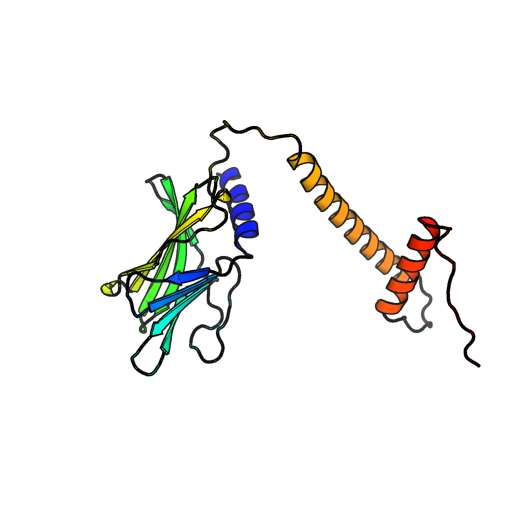.81 205 SER A N 1
ATOM 1560 C CA . SER A 1 205 ? -45.335 27.191 -4.685 1.00 46.81 205 SER A CA 1
ATOM 1561 C C . SER A 1 205 ? -45.237 26.114 -5.772 1.00 46.81 205 SER A C 1
ATOM 1563 O O . SER A 1 205 ? -44.351 25.264 -5.742 1.00 46.81 205 SER A O 1
ATOM 1565 N N . GLY A 1 206 ? -46.113 26.210 -6.777 1.00 46.03 206 GLY A N 1
ATOM 1566 C CA . GLY A 1 206 ? -45.696 25.929 -8.151 1.00 46.03 206 GLY A CA 1
ATOM 1567 C C . GLY A 1 206 ? -46.057 24.578 -8.766 1.00 46.03 206 GLY A C 1
ATOM 1568 O O . GLY A 1 206 ? -45.191 23.944 -9.356 1.00 46.03 206 GLY A O 1
ATOM 1569 N N . TYR A 1 207 ? -47.336 24.189 -8.773 1.00 44.84 207 TYR A N 1
ATOM 1570 C CA . TYR A 1 207 ? -47.866 23.509 -9.964 1.00 44.84 207 TYR A CA 1
ATOM 1571 C C . TYR A 1 207 ? -48.576 24.554 -10.817 1.00 44.84 207 TYR A C 1
ATOM 1573 O O . TYR A 1 207 ? -49.768 24.818 -10.669 1.00 44.84 207 TYR A O 1
ATOM 1581 N N . ALA A 1 208 ? -47.793 25.197 -11.682 1.00 40.69 208 ALA A N 1
ATOM 1582 C CA . ALA A 1 208 ? -48.336 25.910 -12.820 1.00 40.69 208 ALA A CA 1
ATOM 1583 C C . ALA A 1 208 ? -49.133 24.909 -13.669 1.00 40.69 208 ALA A C 1
ATOM 1585 O O . ALA A 1 208 ? -48.622 23.853 -14.045 1.00 40.69 208 ALA A O 1
ATOM 1586 N N . LYS A 1 209 ? -50.397 25.249 -13.940 1.00 43.09 209 LYS A N 1
ATOM 1587 C CA . LYS A 1 209 ? -51.194 24.653 -15.014 1.00 43.09 209 LYS A CA 1
ATOM 1588 C C . LYS A 1 209 ? -50.369 24.692 -16.301 1.00 43.09 209 LYS A C 1
ATOM 1590 O O . LYS A 1 209 ? -50.003 25.775 -16.750 1.00 43.09 209 LYS A O 1
ATOM 1595 N N . VAL A 1 210 ? -50.123 23.530 -16.888 1.00 44.09 210 VAL A N 1
ATOM 1596 C CA . VAL A 1 210 ? -49.795 23.427 -18.311 1.00 44.09 210 VAL A CA 1
ATOM 1597 C C . VAL A 1 210 ? -51.137 23.279 -19.047 1.00 44.09 210 VAL A C 1
ATOM 1599 O O . VAL A 1 210 ? -51.968 22.507 -18.557 1.00 44.09 210 VAL A O 1
ATOM 1602 N N . PRO A 1 211 ? -51.405 24.056 -20.113 1.00 56.84 211 PRO A N 1
ATOM 1603 C CA . PRO A 1 211 ? -52.570 23.845 -20.973 1.00 56.84 211 PRO A CA 1
ATOM 1604 C C . PRO A 1 211 ? -52.512 22.502 -21.710 1.00 56.84 211 PRO A C 1
ATOM 1606 O O . PRO A 1 211 ? -51.390 22.025 -21.997 1.00 56.84 211 PRO A O 1
#

InterPro domains:
  IPR009011 Mannose-6-phosphate receptor binding domain superfamily [G3DSA:2.70.130.10] (20-135)
  IPR009011 Mannose-6-phosphate receptor binding domain superfamily [SSF50911] (24-134)

Mean predicted aligned error: 15.76 Å

Sequence (211 aa):
MAFERIHLVFLGLAICFLFFNIPSNYTNSSFSWNPCDSYSLNGSTCKGVAACMEQKGVNTSEFYSVAKQDTAEFFHREDGENFLTYKGTAFNKTSVFSVVLKCDPKEEGKVDPVIAYTTKNAYETVLYSKYACPSGSSSTGLGLTAIATMSVITILGVVIIAFLIFVVHLRNKLPDGVPKPSMCTSMKVALGMIFAKFCPCCNGSGYAKVP

Secondary structure (DSSP, 8-state):
-HHHHHHHHHHHHHHTT--EEEEBSSTTEEEEE-SSS-B--TTSS--SEEEEEEEE-SS-EEEEEEEEGGG-EEEE-TTS-EEEEEEEEETTEEEEEEEEEEE-TT-SSEEPPBEEETTTTEEEEEEEEGGGS-TT---S---TTHHHHHHHHHHHHHHHHHHHHHHHHHHHTS-TTS----HHHHHHHHHHHHHHHH-TT---S--PPP-

Nearest PDB structures (foldseek):
  1syo-assembly1_B  TM=7.596E-01  e=1.653E-05  Bos taurus
  2v5o-assembly1_A  TM=7.615E-01  e=7.206E-05  Homo sapiens
  2v5p-assembly2_B  TM=7.274E-01  e=4.771E-05  Homo sapiens
  6z32-assembly2_B  TM=7.135E-01  e=5.061E-05  Homo sapiens
  5d8e-assembly2_B  TM=3.408E-01  e=2.424E+00  Homo sapiens